Protein AF-A0A533Z437-F1 (afdb_monomer_lite)

Sequence (191 aa):
MDTHGLGPGKAITPDLIKAFMTSQGFLGQLKRYANKLLNGNGCDWPFLPQPYRVEFPWSEGRWSPAMTIGFLYNRDNHAVEFTSPDSIDLLLRIEAKPETNPNPAAVLDVLRRLVPQLQRNDTRALTKGQRGNGSLLIVQRSLARAIEGQGTEREQLDAIHRQIKEWCATLFSDGQLEAALRTIQPDSRPP

Secondary structure (DSSP, 8-state):
---SS-SPPPPP-HHHHHHHTT-SHHHHHHHHHHHHHHHSTT---TTSPTT----SS------SSEEEEEEE--STTTT---SSTT--EEEEEEE--TTT-S--HHHHHHHHHHHHHHS-TT-EEEETTSTT--SSEEEEEEHHHHTTT--SHHHHHHHHHHHHHHHHHHHHTTSHHHHHHTTSPPP-S--

Radius of gyration: 16.82 Å; chains: 1; bounding box: 45×32×54 Å

pLDDT: mean 78.4, std 15.61, range [32.31, 97.0]

Structure (mmCIF, N/CA/C/O backbone):
data_AF-A0A533Z437-F1
#
_entry.id   AF-A0A533Z437-F1
#
loop_
_atom_site.group_PDB
_atom_site.id
_atom_site.type_symbol
_atom_site.label_atom_id
_atom_site.label_alt_id
_atom_site.label_comp_id
_atom_site.label_asym_id
_atom_site.label_entity_id
_atom_site.label_seq_id
_atom_site.pdbx_PDB_ins_code
_atom_site.Cartn_x
_atom_site.Cartn_y
_atom_site.Cartn_z
_atom_site.occupancy
_atom_site.B_iso_or_equiv
_atom_site.auth_seq_id
_atom_site.auth_comp_id
_atom_site.auth_asym_id
_atom_site.auth_atom_id
_atom_site.pdbx_PDB_model_num
ATOM 1 N N . MET A 1 1 ? 1.626 -3.446 35.790 1.00 32.31 1 MET A N 1
ATOM 2 C CA . MET A 1 1 ? 2.488 -4.118 34.795 1.00 32.31 1 MET A CA 1
ATOM 3 C C . MET A 1 1 ? 2.013 -3.662 33.423 1.00 32.31 1 MET A C 1
ATOM 5 O O . MET A 1 1 ? 1.147 -4.301 32.854 1.00 32.31 1 MET A O 1
ATOM 9 N N . ASP A 1 2 ? 2.522 -2.519 32.955 1.00 36.00 2 ASP A N 1
ATOM 10 C CA . ASP A 1 2 ? 2.167 -1.881 31.672 1.00 36.00 2 ASP A CA 1
ATOM 11 C C . ASP A 1 2 ? 3.447 -1.574 30.887 1.00 36.00 2 ASP A C 1
ATOM 13 O O . ASP A 1 2 ? 3.766 -0.437 30.547 1.00 36.00 2 ASP A O 1
ATOM 17 N N . THR A 1 3 ? 4.248 -2.604 30.645 1.00 38.28 3 THR A N 1
ATOM 18 C CA . THR A 1 3 ? 5.494 -2.485 29.893 1.00 38.28 3 THR A CA 1
ATOM 19 C C . THR A 1 3 ? 5.452 -3.463 28.722 1.00 38.28 3 THR A C 1
ATOM 21 O O . THR A 1 3 ? 5.205 -4.651 28.899 1.00 38.28 3 THR A O 1
ATOM 24 N N . HIS A 1 4 ? 5.657 -2.923 27.514 1.00 37.31 4 HIS A N 1
ATOM 25 C CA . HIS A 1 4 ? 5.789 -3.588 26.201 1.00 37.31 4 HIS A CA 1
ATOM 26 C C . HIS A 1 4 ? 4.578 -3.679 25.264 1.00 37.31 4 HIS A C 1
ATOM 28 O O . HIS A 1 4 ? 4.732 -4.183 24.159 1.00 37.31 4 HIS A O 1
ATOM 34 N N . GLY A 1 5 ? 3.401 -3.135 25.585 1.00 41.22 5 GLY A N 1
ATOM 35 C CA . GLY A 1 5 ? 2.337 -3.001 24.572 1.00 41.22 5 GLY A CA 1
ATOM 36 C C . GLY A 1 5 ? 1.824 -4.327 23.973 1.00 41.22 5 GLY A C 1
ATOM 37 O O . GLY A 1 5 ? 1.109 -4.301 22.971 1.00 41.22 5 GLY A O 1
ATOM 38 N N . LEU A 1 6 ? 2.131 -5.462 24.606 1.00 47.25 6 LEU A N 1
ATOM 39 C CA . LEU A 1 6 ? 1.753 -6.813 24.176 1.00 47.25 6 LEU A CA 1
ATOM 40 C C . LEU A 1 6 ? 0.337 -7.227 24.623 1.00 47.25 6 LEU A C 1
ATOM 42 O O . LEU A 1 6 ? -0.181 -8.229 24.143 1.00 47.25 6 LEU A O 1
ATOM 46 N N . GLY A 1 7 ? -0.321 -6.449 25.493 1.00 47.47 7 GLY A N 1
ATOM 47 C CA . GLY A 1 7 ? -1.722 -6.671 25.881 1.00 47.47 7 GLY A CA 1
ATOM 48 C C . GLY A 1 7 ? -2.730 -6.329 24.768 1.00 47.47 7 GLY A C 1
ATOM 49 O O . GLY A 1 7 ? -2.347 -5.705 23.769 1.00 47.47 7 GLY A O 1
ATOM 50 N N . PRO A 1 8 ? -4.016 -6.707 24.908 1.00 51.72 8 PRO A N 1
ATOM 51 C CA . PRO A 1 8 ? -5.070 -6.314 23.971 1.00 51.72 8 PRO A CA 1
ATOM 52 C C . PRO A 1 8 ? -5.271 -4.792 24.015 1.00 51.72 8 PRO A C 1
ATOM 54 O O . PRO A 1 8 ? -5.573 -4.221 25.060 1.00 51.72 8 PRO A O 1
ATOM 57 N N . GLY A 1 9 ? -5.037 -4.116 22.890 1.00 62.97 9 GLY A N 1
ATOM 58 C CA . GLY A 1 9 ? -5.266 -2.680 22.740 1.00 62.97 9 GLY A CA 1
ATOM 59 C C . GLY A 1 9 ? -6.703 -2.368 22.330 1.00 62.97 9 GLY A C 1
ATOM 60 O O . GLY A 1 9 ? -7.478 -3.260 21.984 1.00 62.97 9 GLY A O 1
ATOM 61 N N . LYS A 1 10 ? -7.059 -1.079 22.347 1.00 75.31 10 LYS A N 1
ATOM 62 C CA . LYS A 1 10 ? -8.367 -0.607 21.873 1.00 75.31 10 LYS A CA 1
ATOM 63 C C . LYS A 1 10 ? -8.412 -0.592 20.339 1.00 75.31 10 LYS A C 1
ATOM 65 O O . LYS A 1 10 ? -7.422 -0.259 19.689 1.00 75.31 10 LYS A O 1
ATOM 70 N N . ALA A 1 11 ? -9.558 -0.957 19.773 1.00 75.62 11 ALA A N 1
ATOM 71 C CA . ALA A 1 11 ? -9.830 -0.842 18.343 1.00 75.62 11 ALA A CA 1
ATOM 72 C C . ALA A 1 11 ? -9.873 0.636 17.908 1.00 75.62 11 ALA A C 1
ATOM 74 O O . ALA A 1 11 ? -10.271 1.507 18.688 1.00 75.62 11 ALA A O 1
ATOM 75 N N . ILE A 1 12 ? -9.474 0.921 16.668 1.00 74.19 12 ILE A N 1
ATOM 76 C CA . ILE A 1 12 ? -9.663 2.235 16.051 1.00 74.19 12 ILE A CA 1
ATOM 77 C C . ILE A 1 12 ? -11.132 2.373 15.637 1.00 74.19 12 ILE A C 1
ATOM 79 O O . ILE A 1 12 ? -11.668 1.508 14.947 1.00 74.19 12 ILE A O 1
ATOM 83 N N . THR A 1 13 ? -11.779 3.473 16.026 1.00 74.50 13 THR A N 1
ATOM 84 C CA . THR A 1 13 ? -13.148 3.805 15.605 1.00 74.50 13 THR A CA 1
ATOM 85 C C . THR A 1 13 ? -13.144 4.913 14.541 1.00 74.50 13 THR A C 1
ATOM 87 O O . THR A 1 13 ? -12.213 5.724 14.509 1.00 74.50 13 THR A O 1
ATOM 90 N N . PRO A 1 14 ? -14.180 5.016 13.686 1.00 69.62 14 PRO A N 1
ATOM 91 C CA . PRO A 1 14 ? -14.321 6.140 12.755 1.00 69.62 14 PRO A CA 1
ATOM 92 C C . PRO A 1 14 ? -14.312 7.511 13.450 1.00 69.62 14 PRO A C 1
ATOM 94 O O . PRO A 1 14 ? -13.729 8.463 12.931 1.00 69.62 14 PRO A O 1
ATOM 97 N N . ASP A 1 15 ? -14.888 7.604 14.651 1.00 67.38 15 ASP A N 1
ATOM 98 C CA . ASP A 1 15 ? -14.883 8.835 15.450 1.00 67.38 15 ASP A CA 1
ATOM 99 C C . ASP A 1 15 ? -13.478 9.203 15.937 1.00 67.38 15 ASP A C 1
ATOM 101 O O . ASP A 1 15 ? -13.129 10.379 15.960 1.00 67.38 15 ASP A O 1
ATOM 105 N N . LEU A 1 16 ? -12.632 8.212 16.249 1.00 65.25 16 LEU A N 1
ATOM 106 C CA . LEU A 1 16 ? -11.219 8.435 16.569 1.00 65.25 16 LEU A CA 1
ATOM 107 C C . LEU A 1 16 ? -10.420 8.930 15.357 1.00 65.25 16 LEU A C 1
ATOM 109 O O . LEU A 1 16 ? -9.528 9.753 15.533 1.00 65.25 16 LEU A O 1
ATOM 113 N N . ILE A 1 17 ? -10.742 8.476 14.141 1.00 65.69 17 ILE A N 1
ATOM 114 C CA . ILE A 1 17 ? -10.105 8.962 12.902 1.00 65.69 17 ILE A CA 1
ATOM 115 C C . ILE A 1 17 ? -10.481 10.430 12.651 1.00 65.69 17 ILE A C 1
ATOM 117 O O . ILE A 1 17 ? -9.608 11.247 12.369 1.00 65.69 17 ILE A O 1
ATOM 121 N N . LYS A 1 18 ? -11.754 10.799 12.840 1.00 64.75 18 LYS A N 1
ATOM 122 C CA . LYS A 1 18 ? -12.200 12.202 12.751 1.00 64.75 18 LYS A CA 1
ATOM 123 C C . LYS A 1 18 ? -11.588 13.071 13.853 1.00 64.75 18 LYS A C 1
ATOM 125 O O . LYS A 1 18 ? -11.090 14.157 13.578 1.00 64.75 18 LYS A O 1
ATOM 130 N N . ALA A 1 19 ? -11.561 12.576 15.091 1.00 57.56 19 ALA A N 1
ATOM 131 C CA . ALA A 1 19 ? -10.958 13.269 16.229 1.00 57.56 19 ALA A CA 1
ATOM 132 C C . ALA A 1 19 ? -9.422 13.354 16.140 1.00 57.56 19 ALA A C 1
ATOM 134 O O . ALA A 1 19 ? -8.811 14.219 16.773 1.00 57.56 19 ALA A O 1
ATOM 135 N N . PHE A 1 20 ? -8.766 12.490 15.361 1.00 60.25 20 PHE A N 1
ATOM 136 C CA . PHE A 1 20 ? -7.322 12.542 15.142 1.00 60.25 20 PHE A CA 1
ATOM 137 C C . PHE A 1 20 ? -6.882 13.773 14.356 1.00 60.25 20 PHE A C 1
ATOM 139 O O . PHE A 1 20 ? -5.872 14.374 14.715 1.00 60.25 20 PHE A O 1
ATOM 146 N N . MET A 1 21 ? -7.673 14.225 13.379 1.00 57.22 21 MET A N 1
ATOM 147 C CA . MET A 1 21 ? -7.418 15.515 12.725 1.00 57.22 21 MET A CA 1
ATOM 148 C C . MET A 1 21 ? -7.351 16.682 13.727 1.00 57.22 21 MET A C 1
ATOM 150 O O . MET A 1 21 ? -6.865 17.758 13.394 1.00 57.22 21 MET A O 1
ATOM 154 N N . THR A 1 22 ? -7.789 16.447 14.969 1.00 50.91 22 THR A N 1
ATOM 155 C CA . THR A 1 22 ? -7.788 17.396 16.079 1.00 50.91 22 THR A CA 1
ATOM 156 C C . THR A 1 22 ? -6.977 16.966 17.324 1.00 50.91 22 THR A C 1
ATOM 158 O O . THR A 1 22 ? -6.971 17.720 18.293 1.00 50.91 22 THR A O 1
ATOM 161 N N . SER A 1 23 ? -6.288 15.804 17.380 1.00 51.81 23 SER A N 1
ATOM 162 C CA . SER A 1 23 ? -5.668 15.319 18.644 1.00 51.81 23 SER A CA 1
ATOM 163 C C . SER A 1 23 ? -4.414 14.423 18.525 1.00 51.81 23 SER A C 1
ATOM 165 O O . SER A 1 23 ? -4.219 13.696 17.558 1.00 51.81 23 SER A O 1
ATOM 167 N N . GLN A 1 24 ? -3.558 14.426 19.563 1.00 56.66 24 GLN A N 1
ATOM 168 C CA . GLN A 1 24 ? -2.254 13.727 19.595 1.00 56.66 24 GLN A CA 1
ATOM 169 C C . GLN A 1 24 ? -2.310 12.201 19.850 1.00 56.66 24 GLN A C 1
ATOM 171 O O . GLN A 1 24 ? -1.367 11.486 19.507 1.00 56.66 24 GLN A O 1
ATOM 176 N N . GLY A 1 25 ? -3.385 11.672 20.448 1.00 61.53 25 GLY A N 1
ATOM 177 C CA . GLY A 1 25 ? -3.422 10.287 20.956 1.00 61.53 25 GLY A CA 1
ATOM 178 C C . GLY A 1 25 ? -3.438 9.195 19.878 1.00 61.53 25 GLY A C 1
ATOM 179 O O . GLY A 1 25 ? -2.923 8.095 20.082 1.00 61.53 25 GLY A O 1
ATOM 180 N N . PHE A 1 26 ? -3.978 9.494 18.700 1.00 72.88 26 PHE A N 1
ATOM 181 C CA . PHE A 1 26 ? -4.164 8.506 17.639 1.00 72.88 26 PHE A CA 1
ATOM 182 C C . PHE A 1 26 ? -2.866 8.161 16.882 1.00 72.88 26 PHE A C 1
ATOM 184 O O . PHE A 1 26 ? -2.713 7.021 16.443 1.00 72.88 26 PHE A O 1
ATOM 191 N N . LEU A 1 27 ? -1.863 9.053 16.832 1.00 75.88 27 LEU A N 1
ATOM 192 C CA . LEU A 1 27 ? -0.524 8.687 16.326 1.00 75.88 27 LEU A CA 1
ATOM 193 C C . LEU A 1 27 ? 0.110 7.562 17.145 1.00 75.88 27 LEU A C 1
ATOM 195 O O . LEU A 1 27 ? 0.785 6.699 16.586 1.00 75.88 27 LEU A O 1
ATOM 199 N N . GLY A 1 28 ? -0.110 7.555 18.463 1.00 78.50 28 GLY A N 1
ATOM 200 C CA . GLY A 1 28 ? 0.338 6.467 19.331 1.00 78.50 28 GLY A CA 1
ATOM 201 C C . GLY A 1 28 ? -0.302 5.133 18.942 1.00 78.50 28 GLY A C 1
ATOM 202 O O . GLY A 1 28 ? 0.383 4.112 18.880 1.00 78.50 28 GLY A O 1
ATOM 203 N N . GLN A 1 29 ? -1.591 5.157 18.595 1.00 81.50 29 GLN A N 1
ATOM 204 C CA . GLN A 1 29 ? -2.333 3.977 18.156 1.00 81.50 29 GLN A CA 1
ATOM 205 C C . GLN A 1 29 ? -1.871 3.474 16.778 1.00 81.50 29 GLN A C 1
ATOM 207 O O . GLN A 1 29 ? -1.654 2.275 16.615 1.00 81.50 29 GLN A O 1
ATOM 212 N N . LEU A 1 30 ? -1.625 4.368 15.812 1.00 84.12 30 LEU A N 1
ATOM 213 C CA . LEU A 1 30 ? -1.040 3.988 14.519 1.00 84.12 30 LEU A CA 1
ATOM 214 C C . LEU A 1 30 ? 0.349 3.368 14.679 1.00 84.12 30 LEU A C 1
ATOM 216 O O . LEU A 1 30 ? 0.617 2.317 14.103 1.00 84.12 30 LEU A O 1
ATOM 220 N N . LYS A 1 31 ? 1.221 3.980 15.495 1.00 82.06 31 LYS A N 1
ATOM 221 C CA . LYS A 1 31 ? 2.558 3.439 15.804 1.00 82.06 31 LYS A CA 1
ATOM 222 C C . LYS A 1 31 ? 2.474 2.058 16.452 1.00 82.06 31 LYS A C 1
ATOM 224 O O . LYS A 1 31 ? 3.292 1.186 16.175 1.00 82.06 31 LYS A O 1
ATOM 229 N N . ARG A 1 32 ? 1.467 1.832 17.295 1.00 85.06 32 ARG A N 1
ATOM 230 C CA . ARG A 1 32 ? 1.199 0.520 17.886 1.00 85.06 32 ARG A CA 1
ATOM 231 C C . ARG A 1 32 ? 0.775 -0.506 16.832 1.00 85.06 32 ARG A C 1
ATOM 233 O O . ARG A 1 32 ? 1.301 -1.615 16.853 1.00 85.06 32 ARG A O 1
ATOM 240 N N . TYR A 1 33 ? -0.125 -0.145 15.917 1.00 86.62 33 TYR A N 1
ATOM 241 C CA . TYR A 1 33 ? -0.572 -1.035 14.836 1.00 86.62 33 TYR A CA 1
ATOM 242 C C . TYR A 1 33 ? 0.591 -1.407 13.921 1.00 86.62 33 TYR A C 1
ATOM 244 O O . TYR A 1 33 ? 0.851 -2.583 13.699 1.00 86.62 33 TYR A O 1
ATOM 252 N N . ALA A 1 34 ? 1.345 -0.400 13.494 1.00 82.94 34 ALA A N 1
ATOM 253 C CA . ALA A 1 34 ? 2.610 -0.529 12.787 1.00 82.94 34 ALA A CA 1
ATOM 254 C C . ALA A 1 34 ? 3.564 -1.537 13.447 1.00 82.94 34 ALA A C 1
ATOM 256 O O . ALA A 1 34 ? 3.984 -2.506 12.822 1.00 82.94 34 ALA A O 1
ATOM 257 N N . ASN A 1 35 ? 3.857 -1.356 14.738 1.00 81.88 35 ASN A N 1
ATOM 258 C CA . ASN A 1 35 ? 4.754 -2.249 15.467 1.00 81.88 35 ASN A CA 1
ATOM 259 C C . ASN A 1 35 ? 4.220 -3.682 15.562 1.00 81.88 35 ASN A C 1
ATOM 261 O O . ASN A 1 35 ? 5.013 -4.617 15.500 1.00 81.88 35 ASN A O 1
ATOM 265 N N . LYS A 1 36 ? 2.903 -3.870 15.708 1.00 83.44 36 LYS A N 1
ATOM 266 C CA . LYS A 1 36 ? 2.288 -5.205 15.730 1.00 83.44 36 LYS A CA 1
ATOM 267 C C . LYS A 1 36 ? 2.298 -5.877 14.357 1.00 83.44 36 LYS A C 1
ATOM 269 O O . LYS A 1 36 ? 2.514 -7.078 14.297 1.00 83.44 36 LYS A O 1
ATOM 274 N N . LEU A 1 37 ? 2.122 -5.120 13.276 1.00 82.88 37 LEU A N 1
ATOM 275 C CA . LEU A 1 37 ? 2.245 -5.631 11.908 1.00 82.88 37 LEU A CA 1
ATOM 276 C C . LEU A 1 37 ? 3.693 -6.031 11.577 1.00 82.88 37 LEU A C 1
ATOM 278 O O . LEU A 1 37 ? 3.910 -7.030 10.900 1.00 82.88 37 LEU A O 1
ATOM 282 N N . LEU A 1 38 ? 4.681 -5.274 12.065 1.00 77.44 38 LEU A N 1
ATOM 283 C CA . LEU A 1 38 ? 6.102 -5.548 11.821 1.00 77.44 38 LEU A CA 1
ATOM 284 C C . LEU A 1 38 ? 6.673 -6.668 12.692 1.00 77.44 38 LEU A C 1
ATOM 286 O O . LEU A 1 38 ? 7.437 -7.493 12.207 1.00 77.44 38 LEU A O 1
ATOM 290 N N . ASN A 1 39 ? 6.341 -6.658 13.984 1.00 73.44 39 ASN A N 1
ATOM 291 C CA . ASN A 1 39 ? 7.037 -7.450 15.002 1.00 73.44 39 ASN A CA 1
ATOM 292 C C . ASN A 1 39 ? 6.110 -8.413 15.761 1.00 73.44 39 ASN A C 1
ATOM 294 O O . ASN A 1 39 ? 6.554 -9.098 16.680 1.00 73.44 39 ASN A O 1
ATOM 298 N N . GLY A 1 40 ? 4.809 -8.417 15.466 1.00 60.91 40 GLY A N 1
ATOM 299 C CA . GLY A 1 40 ? 3.842 -9.263 16.154 1.00 60.91 40 GLY A CA 1
ATOM 300 C C . GLY A 1 40 ? 3.873 -10.703 15.647 1.00 60.91 40 GLY A C 1
ATOM 301 O O . GLY A 1 40 ? 3.879 -10.952 14.443 1.00 60.91 40 GLY A O 1
ATOM 302 N N . ASN A 1 41 ? 3.815 -11.660 16.576 1.00 51.53 41 ASN A N 1
ATOM 303 C CA . ASN A 1 41 ? 3.638 -13.075 16.250 1.00 51.53 41 ASN A CA 1
ATOM 304 C C . ASN A 1 41 ? 2.334 -13.268 15.452 1.00 51.53 41 ASN A C 1
ATOM 306 O O . ASN A 1 41 ? 1.248 -13.040 15.987 1.00 51.53 41 ASN A O 1
ATOM 310 N N . GLY A 1 42 ? 2.445 -13.688 14.187 1.00 52.31 42 GLY A N 1
ATOM 311 C CA . GLY A 1 42 ? 1.312 -14.000 13.304 1.00 52.31 42 GLY A CA 1
ATOM 312 C C . GLY A 1 42 ? 1.224 -13.172 12.016 1.00 52.31 42 GLY A C 1
ATOM 313 O O . GLY A 1 42 ? 0.469 -13.548 11.125 1.00 52.31 42 GLY A O 1
ATOM 314 N N . CYS A 1 43 ? 1.997 -12.089 11.882 1.00 56.91 43 CYS A N 1
ATOM 315 C CA . CYS A 1 43 ? 2.083 -11.303 10.646 1.00 56.91 43 CYS A CA 1
ATOM 316 C C . CYS A 1 43 ? 3.365 -11.647 9.877 1.00 56.91 43 CYS A C 1
ATOM 318 O O . CYS A 1 43 ? 4.294 -10.846 9.814 1.00 56.91 43 CYS A O 1
ATOM 320 N N . ASP A 1 44 ? 3.417 -12.840 9.283 1.00 66.44 44 ASP A N 1
ATOM 321 C CA . ASP A 1 44 ? 4.483 -13.158 8.333 1.00 66.44 44 ASP A CA 1
ATOM 322 C C . ASP A 1 44 ? 4.212 -12.467 6.989 1.00 66.44 44 ASP A C 1
ATOM 324 O O . ASP A 1 44 ? 3.063 -12.326 6.545 1.00 66.44 44 ASP A O 1
ATOM 328 N N . TRP A 1 45 ? 5.290 -12.073 6.310 1.00 76.69 45 TRP A N 1
ATOM 329 C CA . TRP A 1 45 ? 5.255 -11.386 5.015 1.00 76.69 45 TRP A CA 1
ATOM 330 C C . TRP A 1 45 ? 5.811 -12.245 3.858 1.00 76.69 45 TRP A C 1
ATOM 332 O O . TRP A 1 45 ? 6.572 -11.730 3.040 1.00 76.69 45 TRP A O 1
ATOM 342 N N . PRO A 1 46 ? 5.466 -13.546 3.729 1.00 74.19 46 PRO A N 1
ATOM 343 C CA . PRO A 1 46 ? 6.089 -14.440 2.744 1.00 74.19 46 PRO A CA 1
ATOM 344 C C . PRO A 1 46 ? 5.720 -14.092 1.293 1.00 74.19 46 PRO A C 1
ATOM 346 O O . PRO A 1 46 ? 6.303 -14.622 0.357 1.00 74.19 46 PRO A O 1
ATOM 349 N N . PHE A 1 47 ? 4.722 -13.228 1.108 1.00 73.88 47 PHE A N 1
ATOM 350 C CA . PHE A 1 47 ? 4.241 -12.756 -0.187 1.00 73.88 47 PHE A CA 1
ATOM 351 C C . PHE A 1 47 ? 4.969 -11.500 -0.683 1.00 73.88 47 PHE A C 1
ATOM 353 O O . PHE A 1 47 ? 4.688 -11.043 -1.789 1.00 73.88 47 PHE A O 1
ATOM 360 N N . LEU A 1 48 ? 5.865 -10.919 0.122 1.00 73.31 48 LEU A N 1
ATOM 361 C CA . LEU A 1 48 ? 6.740 -9.844 -0.328 1.00 73.31 48 LEU A CA 1
ATOM 362 C C . LEU A 1 48 ? 8.036 -10.450 -0.879 1.00 73.31 48 LEU A C 1
ATOM 364 O O . LEU A 1 48 ? 8.736 -11.148 -0.140 1.00 73.31 48 LEU A O 1
ATOM 368 N N . PRO A 1 49 ? 8.383 -10.192 -2.153 1.00 70.12 49 PRO A N 1
ATOM 369 C CA . PRO A 1 49 ? 9.663 -10.632 -2.679 1.00 70.12 49 PRO A CA 1
ATOM 370 C C . PRO A 1 49 ? 10.812 -9.968 -1.909 1.00 70.12 49 PRO A C 1
ATOM 372 O O . PRO A 1 49 ? 10.749 -8.793 -1.547 1.00 70.12 49 PRO A O 1
ATOM 375 N N . GLN A 1 50 ? 11.901 -10.698 -1.680 1.00 63.66 50 GLN A N 1
ATOM 376 C CA . GLN A 1 50 ? 13.152 -10.068 -1.250 1.00 63.66 50 GLN A CA 1
ATOM 377 C C . GLN A 1 50 ? 13.686 -9.190 -2.402 1.00 63.66 50 GLN A C 1
ATOM 379 O O . GLN A 1 50 ? 13.575 -9.600 -3.558 1.00 63.66 50 GLN A O 1
ATOM 384 N N . PRO A 1 51 ? 14.266 -8.002 -2.140 1.00 62.50 51 PRO A N 1
ATOM 385 C CA . PRO A 1 51 ? 14.695 -7.470 -0.842 1.00 62.50 51 PRO A CA 1
ATOM 386 C C . PRO A 1 51 ? 13.694 -6.494 -0.188 1.00 62.50 51 PRO A C 1
ATOM 388 O O . PRO A 1 51 ? 14.088 -5.713 0.681 1.00 62.50 51 PRO A O 1
ATOM 391 N N . TYR A 1 52 ? 12.430 -6.469 -0.620 1.00 66.69 52 TYR A N 1
ATOM 392 C CA . TYR A 1 52 ? 11.478 -5.453 -0.173 1.00 66.69 52 TYR A CA 1
ATOM 393 C C . TYR A 1 52 ? 11.110 -5.616 1.306 1.00 66.69 52 TYR A C 1
ATOM 395 O O . TYR A 1 52 ? 10.972 -6.729 1.814 1.00 66.69 52 TYR A O 1
ATOM 403 N N . ARG A 1 53 ? 10.941 -4.489 2.004 1.00 60.94 53 ARG A N 1
ATOM 404 C CA . ARG A 1 53 ? 10.624 -4.451 3.435 1.00 60.94 53 ARG A CA 1
ATOM 405 C C . ARG A 1 53 ? 9.336 -3.684 3.683 1.00 60.94 53 ARG A C 1
ATOM 407 O O . ARG A 1 53 ? 8.938 -2.825 2.910 1.00 60.94 53 ARG A O 1
ATOM 414 N N . VAL A 1 54 ? 8.691 -4.014 4.790 1.00 63.84 54 VAL A N 1
ATOM 415 C CA . VAL A 1 54 ? 7.590 -3.233 5.353 1.00 63.84 54 VAL A CA 1
ATOM 416 C C . VAL A 1 54 ? 8.211 -2.234 6.328 1.00 63.84 54 VAL A C 1
ATOM 418 O O . VAL A 1 54 ? 9.025 -2.634 7.158 1.00 63.84 54 VAL A O 1
ATOM 421 N N . GLU A 1 55 ? 7.854 -0.952 6.242 1.00 61.00 55 GLU A N 1
ATOM 422 C CA . GLU A 1 55 ? 8.408 0.105 7.101 1.00 61.00 55 GLU A CA 1
ATOM 423 C C . GLU A 1 55 ? 7.297 0.957 7.725 1.00 61.00 55 GLU A C 1
ATOM 425 O O . GLU A 1 55 ? 6.458 1.514 7.022 1.00 61.00 55 GLU A O 1
ATOM 430 N N . PHE A 1 56 ? 7.325 1.120 9.052 1.00 60.91 56 PHE A N 1
ATOM 431 C CA . PHE A 1 56 ? 6.412 1.999 9.781 1.00 60.91 56 PHE A CA 1
ATOM 432 C C . PHE A 1 56 ? 7.100 2.691 10.986 1.00 60.91 56 PHE A C 1
ATOM 434 O O . PHE A 1 56 ? 7.729 1.996 11.784 1.00 60.91 56 PHE A O 1
ATOM 441 N N . PRO A 1 57 ? 6.882 4.002 11.242 1.00 53.12 57 PRO A N 1
ATOM 442 C CA . PRO A 1 57 ? 6.442 5.013 10.284 1.00 53.12 57 PRO A CA 1
ATOM 443 C C . PRO A 1 57 ? 7.520 5.244 9.218 1.00 53.12 57 PRO A C 1
ATOM 445 O O . PRO A 1 57 ? 8.672 4.875 9.406 1.00 53.12 57 PRO A O 1
ATOM 448 N N . TRP A 1 58 ? 7.111 5.867 8.120 1.00 52.94 58 TRP A N 1
ATOM 449 C CA . TRP A 1 58 ? 7.928 6.197 6.954 1.00 52.94 58 TRP A CA 1
ATOM 450 C C . TRP A 1 58 ? 9.374 6.597 7.296 1.00 52.94 58 TRP A C 1
ATOM 452 O O . TRP A 1 58 ? 9.594 7.669 7.863 1.00 52.94 58 TRP A O 1
ATOM 462 N N . SER A 1 59 ? 10.356 5.780 6.913 1.00 44.41 59 SER A N 1
ATOM 463 C CA . SER A 1 59 ? 11.721 6.264 6.707 1.00 44.41 59 SER A CA 1
ATOM 464 C C . SER A 1 59 ? 11.901 6.608 5.237 1.00 44.41 59 SER A C 1
ATOM 466 O O . SER A 1 59 ? 11.493 5.860 4.354 1.00 44.41 59 SER A O 1
ATOM 468 N N . GLU A 1 60 ? 12.530 7.748 4.957 1.00 47.06 60 GLU A N 1
ATOM 469 C CA . GLU A 1 60 ? 13.103 8.024 3.637 1.00 47.06 60 GLU A CA 1
ATOM 470 C C . GLU A 1 60 ? 14.302 7.081 3.441 1.00 47.06 60 GLU A C 1
ATOM 472 O O . GLU A 1 60 ? 15.464 7.433 3.647 1.00 47.06 60 GLU A O 1
ATOM 477 N N . GLY A 1 61 ? 14.008 5.811 3.164 1.00 46.47 61 GLY A N 1
ATOM 478 C CA . GLY A 1 61 ? 15.007 4.777 2.957 1.00 46.47 61 GLY A CA 1
ATOM 479 C C . GLY A 1 61 ? 15.742 4.985 1.633 1.00 46.47 61 GLY A C 1
ATOM 480 O O . GLY A 1 61 ? 15.132 5.222 0.594 1.00 46.47 61 GLY A O 1
ATOM 481 N N . ARG A 1 62 ? 17.071 4.844 1.659 1.00 53.31 62 ARG A N 1
ATOM 482 C CA . ARG A 1 62 ? 18.010 5.005 0.526 1.00 53.31 62 ARG A CA 1
ATOM 483 C C . ARG A 1 62 ? 17.892 3.922 -0.568 1.00 53.31 62 ARG A C 1
ATOM 485 O O . ARG A 1 62 ? 18.807 3.749 -1.368 1.00 53.31 62 ARG A O 1
ATOM 492 N N . TRP A 1 63 ? 16.803 3.161 -0.592 1.00 54.69 63 TRP A N 1
ATOM 493 C CA . TRP A 1 63 ? 16.648 1.978 -1.437 1.00 54.69 63 TRP A CA 1
ATOM 494 C C . TRP A 1 63 ? 16.081 2.355 -2.811 1.00 54.69 63 TRP A C 1
ATOM 496 O O . TRP A 1 63 ? 15.211 3.214 -2.929 1.00 54.69 63 TRP A O 1
ATOM 506 N N . SER A 1 64 ? 16.586 1.725 -3.873 1.00 62.03 64 SER A N 1
ATOM 507 C CA . SER A 1 64 ? 16.092 1.920 -5.240 1.00 62.03 64 SER A CA 1
ATOM 508 C C . SER A 1 64 ? 16.153 0.577 -5.984 1.00 62.03 64 SER A C 1
ATOM 510 O O . SER A 1 64 ? 17.259 0.102 -6.239 1.00 62.03 64 SER A O 1
ATOM 512 N N . PRO A 1 65 ? 15.012 -0.064 -6.295 1.00 73.31 65 PRO A N 1
ATOM 513 C CA . PRO A 1 65 ? 13.657 0.355 -5.946 1.00 73.31 65 PRO A CA 1
ATOM 514 C C . PRO A 1 65 ? 13.344 0.114 -4.458 1.00 73.31 65 PRO A C 1
ATOM 516 O O . PRO A 1 65 ? 13.745 -0.899 -3.888 1.00 73.31 65 PRO A O 1
ATOM 519 N N . ALA A 1 66 ? 12.606 1.034 -3.836 1.00 79.31 66 ALA A N 1
ATOM 520 C CA . ALA A 1 66 ? 12.043 0.867 -2.497 1.00 79.31 66 ALA A CA 1
ATOM 521 C C . ALA A 1 66 ? 10.563 0.498 -2.599 1.00 79.31 66 ALA A C 1
ATOM 523 O O . ALA A 1 66 ? 9.850 1.010 -3.462 1.00 79.31 66 ALA A O 1
ATO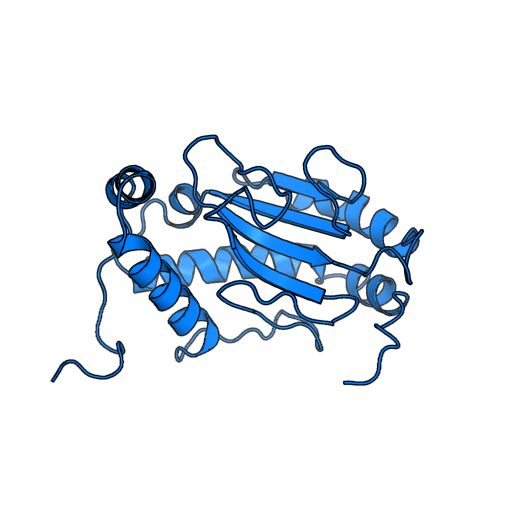M 524 N N . MET A 1 67 ? 10.089 -0.352 -1.694 1.00 81.31 67 MET A N 1
ATOM 525 C CA . MET A 1 67 ? 8.662 -0.535 -1.462 1.00 81.31 67 MET A CA 1
ATOM 526 C C . MET A 1 67 ? 8.380 -0.232 0.002 1.00 81.31 67 MET A C 1
ATOM 528 O O . MET A 1 67 ? 9.074 -0.743 0.873 1.00 81.31 67 MET A O 1
ATOM 532 N N . THR A 1 68 ? 7.368 0.594 0.240 1.00 79.88 68 THR A N 1
ATOM 533 C CA . THR A 1 68 ? 6.992 1.087 1.564 1.00 79.88 68 THR A CA 1
ATOM 534 C C . THR A 1 68 ? 5.515 0.813 1.780 1.00 79.88 68 THR A C 1
ATOM 536 O O . THR A 1 68 ? 4.693 1.126 0.919 1.00 79.88 68 THR A O 1
ATOM 539 N N . ILE A 1 69 ? 5.162 0.243 2.928 1.00 84.38 69 ILE A N 1
ATOM 540 C CA . ILE A 1 69 ? 3.776 -0.017 3.327 1.00 84.38 69 ILE A CA 1
ATOM 541 C C . ILE A 1 69 ? 3.544 0.674 4.662 1.00 84.38 69 ILE A C 1
ATOM 543 O O . ILE A 1 69 ? 4.299 0.442 5.596 1.00 84.38 69 ILE A O 1
ATOM 547 N N . GLY A 1 70 ? 2.524 1.523 4.747 1.00 85.12 70 GLY A N 1
ATOM 548 C CA . GLY A 1 70 ? 2.395 2.476 5.840 1.00 85.12 70 GLY A CA 1
ATOM 549 C C . GLY A 1 70 ? 0.986 3.017 6.043 1.00 85.12 70 GLY A C 1
ATOM 550 O O . GLY A 1 70 ? 0.054 2.696 5.307 1.00 85.12 70 GLY A O 1
ATOM 551 N N . PHE A 1 71 ? 0.858 3.901 7.031 1.00 86.38 71 PHE A N 1
ATOM 552 C CA . PHE A 1 71 ? -0.310 4.763 7.191 1.00 86.38 71 PHE A CA 1
ATOM 553 C C . PHE A 1 71 ? 0.050 6.176 6.737 1.00 86.38 71 PHE A C 1
ATOM 555 O O . PHE A 1 71 ? 0.984 6.779 7.266 1.00 86.38 71 PHE A O 1
ATOM 562 N N . LEU A 1 72 ? -0.696 6.709 5.778 1.00 84.38 72 LEU A N 1
ATOM 563 C CA . LEU A 1 72 ? -0.581 8.082 5.319 1.00 84.38 72 LEU A 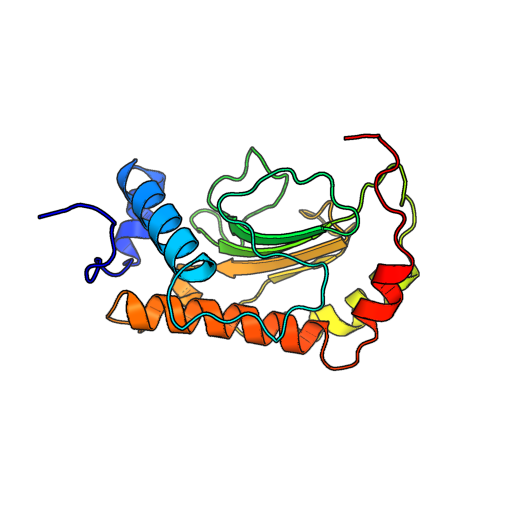CA 1
ATOM 564 C C . LEU A 1 72 ? -1.532 8.955 6.145 1.00 84.38 72 LEU A C 1
ATOM 566 O O . LEU A 1 72 ? -2.747 8.898 5.974 1.00 84.38 72 LEU A O 1
ATOM 570 N N . TYR A 1 73 ? -0.960 9.733 7.065 1.00 78.94 73 TYR A N 1
ATOM 571 C CA . TYR A 1 73 ? -1.698 10.568 8.021 1.00 78.94 73 TYR A CA 1
ATOM 572 C C . TYR A 1 73 ? -1.308 12.057 7.968 1.00 78.94 73 TYR A C 1
ATOM 574 O O . TYR A 1 73 ? -1.916 12.870 8.659 1.00 78.94 73 TYR A O 1
ATOM 582 N N . ASN A 1 74 ? -0.302 12.426 7.163 1.00 74.38 74 ASN A N 1
ATOM 583 C CA . ASN A 1 74 ? 0.111 13.808 6.899 1.00 74.38 74 ASN A CA 1
ATOM 584 C C . ASN A 1 74 ? 0.384 13.986 5.391 1.00 74.38 74 ASN A C 1
ATOM 586 O O . ASN A 1 74 ? 1.057 13.151 4.789 1.00 74.38 74 ASN A O 1
ATOM 590 N N . ARG A 1 75 ? -0.146 15.057 4.788 1.00 66.56 75 ARG A N 1
ATOM 591 C CA . ARG A 1 75 ? -0.003 15.380 3.354 1.00 66.56 75 ARG A CA 1
ATOM 592 C C . ARG A 1 75 ? 1.305 16.091 3.037 1.00 66.56 75 ARG A C 1
ATOM 594 O O . ARG A 1 75 ? 1.876 15.871 1.970 1.00 66.56 75 ARG A O 1
ATOM 601 N N . ASP A 1 76 ? 1.773 16.914 3.969 1.00 63.50 76 ASP A N 1
ATOM 602 C CA . ASP A 1 76 ? 2.807 17.916 3.708 1.00 63.50 76 ASP A CA 1
ATOM 603 C C . ASP A 1 76 ? 4.182 17.284 3.480 1.00 63.50 76 ASP A C 1
ATOM 605 O O . ASP A 1 76 ? 4.996 17.805 2.724 1.00 63.50 76 ASP A O 1
ATOM 609 N N . ASN A 1 77 ? 4.425 16.114 4.071 1.00 56.94 77 ASN A N 1
ATOM 610 C CA . ASN A 1 77 ? 5.743 15.487 4.047 1.00 56.94 77 ASN A CA 1
ATOM 611 C C . ASN A 1 77 ? 5.995 14.582 2.834 1.00 56.94 77 ASN A C 1
ATOM 613 O O . ASN A 1 77 ? 7.123 14.134 2.653 1.00 56.94 77 ASN A O 1
ATOM 617 N N . HIS A 1 78 ? 4.980 14.245 2.028 1.00 63.09 78 HIS A N 1
ATOM 618 C CA . HIS A 1 78 ? 5.098 13.069 1.150 1.00 63.09 78 HIS A CA 1
ATOM 619 C C . HIS A 1 78 ? 4.705 13.285 -0.311 1.00 63.09 78 HIS A C 1
ATOM 621 O O . HIS A 1 78 ? 4.909 12.371 -1.110 1.00 63.09 78 HIS A O 1
ATOM 627 N N . ALA A 1 79 ? 4.186 14.466 -0.674 1.00 67.25 79 ALA A N 1
ATOM 628 C CA . ALA A 1 79 ? 3.695 14.775 -2.023 1.00 67.25 79 ALA A CA 1
ATOM 629 C C . ALA A 1 79 ? 2.662 13.749 -2.550 1.00 67.25 79 ALA A C 1
ATOM 631 O O . ALA A 1 79 ? 2.581 13.486 -3.752 1.00 67.25 79 ALA A O 1
ATOM 632 N N . VAL A 1 80 ? 1.872 13.170 -1.636 1.00 72.69 80 VAL A N 1
ATOM 633 C CA . VAL A 1 80 ? 0.787 12.223 -1.923 1.00 72.69 80 VAL A CA 1
ATOM 634 C C . VAL A 1 80 ? -0.521 12.793 -1.390 1.00 72.69 80 VAL A C 1
ATOM 636 O O . VAL A 1 80 ? -0.646 13.086 -0.202 1.00 72.69 80 VAL A O 1
ATOM 639 N N . GLU A 1 81 ? -1.519 12.921 -2.260 1.00 77.81 81 GLU A N 1
ATOM 640 C CA . GLU A 1 81 ? -2.873 13.294 -1.841 1.00 77.81 81 GLU A CA 1
ATOM 641 C C . GLU A 1 81 ? -3.566 12.112 -1.150 1.00 77.81 81 GLU A C 1
ATOM 643 O O . GLU A 1 81 ? -3.411 10.967 -1.578 1.00 77.81 81 GLU A O 1
ATOM 648 N N . PHE A 1 82 ? -4.381 12.372 -0.129 1.00 77.88 82 PHE A N 1
ATOM 649 C CA . PHE A 1 82 ? -5.218 11.328 0.471 1.00 77.88 82 PHE A CA 1
ATOM 650 C C . PHE A 1 82 ? -6.338 10.898 -0.484 1.00 77.88 82 PHE A C 1
ATOM 652 O O . PHE A 1 82 ? -6.706 11.625 -1.411 1.00 77.88 82 PHE A O 1
ATOM 659 N N . THR A 1 83 ? -6.933 9.737 -0.219 1.00 81.69 83 THR A N 1
ATOM 660 C CA . THR A 1 83 ? -8.142 9.270 -0.910 1.00 81.69 83 THR A CA 1
ATOM 661 C C . THR A 1 83 ? -9.353 10.161 -0.631 1.00 81.69 83 THR A C 1
ATOM 663 O O . THR A 1 83 ? -10.235 10.262 -1.481 1.00 81.69 83 THR A O 1
ATOM 666 N N . SER A 1 84 ? -9.378 10.863 0.509 1.00 77.38 84 SER A N 1
ATOM 667 C CA . SER A 1 84 ? -10.357 11.914 0.799 1.00 77.38 84 SER A CA 1
ATOM 668 C C . SER A 1 84 ? -9.791 13.013 1.726 1.00 77.38 84 SER A C 1
ATOM 670 O O . SER A 1 84 ? -8.804 12.773 2.429 1.00 77.38 84 SER A O 1
ATOM 672 N N . PRO A 1 85 ? -10.375 14.236 1.720 1.00 67.38 85 PRO A N 1
ATOM 673 C CA . PRO A 1 85 ? -10.000 15.380 2.568 1.00 67.38 85 PRO A CA 1
ATOM 674 C C . PRO A 1 85 ? -9.686 15.031 4.031 1.00 67.38 85 PRO A C 1
ATOM 676 O O . PRO A 1 85 ? -8.653 15.458 4.539 1.00 67.38 85 PRO A O 1
ATOM 679 N N . ASP A 1 86 ? -10.498 14.160 4.630 1.00 69.12 86 ASP A N 1
ATOM 680 C CA . ASP A 1 86 ? -10.484 13.875 6.068 1.00 69.12 86 ASP A CA 1
ATOM 681 C C . ASP A 1 86 ? -10.146 12.404 6.384 1.00 69.12 86 ASP A C 1
ATOM 683 O O . ASP A 1 86 ? -10.673 11.813 7.327 1.00 69.12 86 ASP A O 1
ATOM 687 N N . SER A 1 87 ? -9.316 11.769 5.549 1.00 73.25 87 SER A N 1
ATOM 688 C CA . SER A 1 87 ? -8.929 10.359 5.705 1.00 73.25 87 SER A CA 1
ATOM 689 C C . SER A 1 87 ? -7.510 10.189 6.233 1.00 73.25 87 SER A C 1
ATOM 691 O O . SER A 1 87 ? -6.635 11.030 6.057 1.00 73.25 87 SER A O 1
ATOM 693 N N . ILE A 1 88 ? -7.294 9.028 6.835 1.00 85.50 88 ILE A N 1
ATOM 694 C CA . ILE A 1 88 ? -5.984 8.410 6.992 1.00 85.50 88 ILE A CA 1
ATOM 695 C C . ILE A 1 88 ? -6.012 7.201 6.090 1.00 85.50 88 ILE A C 1
ATOM 697 O O . ILE A 1 88 ? -6.940 6.394 6.181 1.00 85.50 88 ILE A O 1
ATOM 701 N N . ASP A 1 89 ? -5.015 7.062 5.234 1.00 88.88 89 ASP A N 1
ATOM 702 C CA . ASP A 1 89 ? -4.996 5.964 4.281 1.00 88.88 89 ASP A CA 1
ATOM 703 C C . ASP A 1 89 ? -4.024 4.882 4.728 1.00 88.88 89 ASP A C 1
ATOM 705 O O . ASP A 1 89 ? -2.923 5.163 5.198 1.00 88.88 89 ASP A O 1
ATOM 709 N N . LEU A 1 90 ? -4.413 3.630 4.528 1.00 90.75 90 LEU A N 1
ATOM 710 C CA . LEU A 1 90 ? -3.453 2.560 4.332 1.00 90.75 90 LEU A CA 1
ATOM 711 C C . LEU A 1 90 ? -2.810 2.757 2.955 1.00 90.75 90 LEU A C 1
ATOM 713 O O . LEU A 1 90 ? -3.517 2.978 1.971 1.00 90.75 90 LEU A O 1
ATOM 717 N N . LEU A 1 91 ? -1.486 2.685 2.890 1.00 89.31 91 LEU A N 1
ATOM 718 C CA . LEU A 1 91 ? -0.694 3.010 1.709 1.00 89.31 91 LEU A CA 1
ATOM 719 C C . LEU A 1 91 ? 0.317 1.895 1.424 1.00 89.31 91 LEU A C 1
ATOM 721 O O . LEU A 1 91 ? 0.994 1.427 2.334 1.00 89.31 91 LEU A O 1
ATOM 725 N N . LEU A 1 92 ? 0.465 1.537 0.151 1.00 90.94 92 LEU A N 1
ATOM 726 C CA . LEU A 1 92 ? 1.623 0.847 -0.412 1.00 90.94 92 LEU A CA 1
ATOM 727 C C . LEU A 1 92 ? 2.210 1.741 -1.506 1.00 90.94 92 LEU A C 1
ATOM 729 O O . LEU A 1 92 ? 1.493 2.203 -2.392 1.00 90.94 92 LEU A O 1
ATOM 733 N N . ARG A 1 93 ? 3.513 1.994 -1.462 1.00 89.00 93 ARG A N 1
ATOM 734 C CA . ARG A 1 93 ? 4.232 2.811 -2.443 1.00 89.00 93 ARG A CA 1
ATOM 735 C C . ARG A 1 93 ? 5.425 2.039 -2.975 1.00 89.00 93 ARG A C 1
ATOM 737 O O . ARG A 1 93 ? 6.100 1.361 -2.210 1.00 89.00 93 ARG A O 1
ATOM 744 N N . ILE A 1 94 ? 5.688 2.175 -4.269 1.00 88.94 94 ILE A N 1
ATOM 745 C CA . ILE A 1 94 ? 6.924 1.715 -4.902 1.00 88.94 94 ILE A CA 1
ATOM 746 C C . ILE A 1 94 ? 7.640 2.935 -5.464 1.00 88.94 94 ILE A C 1
ATOM 748 O O . ILE A 1 94 ? 7.061 3.711 -6.227 1.00 88.94 94 ILE A O 1
ATOM 752 N N . GLU A 1 95 ? 8.904 3.095 -5.101 1.00 85.25 95 GLU A N 1
ATOM 753 C CA . GLU A 1 95 ? 9.728 4.249 -5.432 1.00 85.25 95 GLU A CA 1
ATOM 754 C C . GLU A 1 95 ? 11.016 3.825 -6.122 1.00 85.25 95 GLU A C 1
ATOM 756 O O . GLU A 1 95 ? 11.553 2.746 -5.887 1.00 85.25 95 GLU A O 1
ATOM 761 N N . ALA A 1 96 ? 11.532 4.712 -6.960 1.00 84.44 96 ALA A N 1
ATOM 762 C CA . ALA A 1 96 ? 12.886 4.646 -7.476 1.00 84.44 96 ALA A CA 1
ATOM 763 C C . ALA A 1 96 ? 13.409 6.072 -7.589 1.00 84.44 96 ALA A C 1
ATOM 765 O O . ALA A 1 96 ? 12.634 7.000 -7.852 1.00 84.44 96 ALA A O 1
ATOM 766 N N . LYS A 1 97 ? 14.719 6.247 -7.412 1.00 81.12 97 LYS A N 1
ATOM 767 C CA . LYS A 1 97 ? 15.325 7.574 -7.499 1.00 81.12 97 LYS A CA 1
ATOM 768 C C . LYS A 1 97 ? 15.202 8.130 -8.917 1.00 81.12 97 LYS A C 1
ATOM 770 O O . LYS A 1 97 ? 15.668 7.473 -9.850 1.00 81.12 97 LYS A O 1
ATOM 775 N N . PRO A 1 98 ? 14.601 9.315 -9.111 1.00 80.38 98 PRO A N 1
ATOM 776 C CA . PRO A 1 98 ? 14.419 9.873 -10.444 1.00 80.38 98 PRO A CA 1
ATOM 777 C 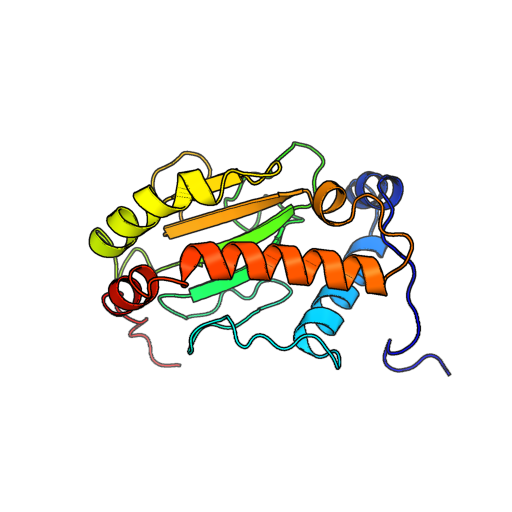C . PRO A 1 98 ? 15.749 10.234 -11.117 1.00 80.38 98 PRO A C 1
ATOM 779 O O . PRO A 1 98 ? 15.818 10.184 -12.340 1.00 80.38 98 PRO A O 1
ATOM 782 N N . GLU A 1 99 ? 16.799 10.548 -10.352 1.00 82.56 99 GLU A N 1
ATOM 783 C CA . GLU A 1 99 ? 18.112 10.924 -10.889 1.00 82.56 99 GLU A CA 1
ATOM 784 C C . GLU A 1 99 ? 18.826 9.738 -11.544 1.00 82.56 99 GLU A C 1
ATOM 786 O O . GLU A 1 99 ? 19.384 9.878 -12.629 1.00 82.56 99 GLU A O 1
ATOM 791 N N . THR A 1 100 ? 18.799 8.564 -10.904 1.00 82.00 100 THR A N 1
ATOM 792 C CA . THR A 1 100 ? 19.423 7.343 -11.442 1.00 82.00 100 THR A CA 1
ATOM 793 C C . THR A 1 100 ? 18.475 6.536 -12.326 1.00 82.00 100 THR A C 1
ATOM 795 O O . THR A 1 100 ? 18.918 5.750 -13.156 1.00 82.00 100 THR A O 1
ATOM 798 N N . ASN A 1 101 ? 17.162 6.750 -12.194 1.00 85.12 101 ASN A N 1
ATOM 799 C CA . ASN A 1 101 ? 16.126 6.064 -12.964 1.00 85.12 101 ASN A CA 1
ATOM 800 C C . ASN A 1 101 ? 15.136 7.067 -13.590 1.00 85.12 101 ASN A C 1
ATOM 802 O O . ASN A 1 101 ? 13.944 7.073 -13.246 1.00 85.12 101 ASN A O 1
ATOM 806 N N . PRO A 1 102 ? 15.590 7.919 -14.531 1.00 81.50 102 PRO A N 1
ATOM 807 C CA . PRO A 1 102 ? 14.742 8.951 -15.125 1.00 81.50 102 PRO A CA 1
ATOM 808 C C . PRO A 1 102 ? 13.593 8.355 -15.950 1.00 81.50 102 PRO A C 1
ATOM 810 O O . PRO A 1 102 ? 12.474 8.872 -15.902 1.00 81.50 102 PRO A O 1
ATOM 813 N N . ASN A 1 103 ? 13.835 7.228 -16.634 1.00 84.00 103 ASN A N 1
ATOM 814 C CA . ASN A 1 103 ? 12.859 6.559 -17.497 1.00 84.00 103 ASN A CA 1
ATOM 815 C C . ASN A 1 103 ? 12.668 5.062 -17.151 1.00 84.00 103 ASN A C 1
ATOM 817 O O . ASN A 1 103 ? 13.220 4.193 -17.827 1.00 84.00 103 ASN A O 1
ATOM 821 N N . PRO A 1 104 ? 11.874 4.729 -16.119 1.00 90.12 104 PRO A N 1
ATOM 822 C CA . PRO A 1 104 ? 11.616 3.350 -15.695 1.00 90.12 104 PRO A CA 1
ATOM 823 C C . PRO A 1 104 ? 10.531 2.671 -16.561 1.00 90.12 104 PRO A C 1
ATOM 825 O O . PRO A 1 104 ? 9.548 2.146 -16.038 1.00 90.12 104 PRO A O 1
ATOM 828 N N . ALA A 1 105 ? 10.674 2.709 -17.892 1.00 91.94 105 ALA A N 1
ATOM 829 C CA . ALA A 1 105 ? 9.626 2.317 -18.846 1.00 91.94 105 ALA A CA 1
ATOM 830 C C . ALA A 1 105 ? 9.111 0.882 -18.638 1.00 91.94 105 ALA A C 1
ATOM 832 O O . ALA A 1 105 ? 7.904 0.687 -18.523 1.00 91.94 105 ALA A O 1
ATOM 833 N N . ALA A 1 106 ? 10.016 -0.093 -18.487 1.00 93.38 106 ALA A N 1
ATOM 834 C CA . ALA A 1 106 ? 9.652 -1.497 -18.284 1.00 93.38 106 ALA A CA 1
ATOM 835 C C . ALA A 1 106 ? 8.774 -1.705 -17.037 1.00 93.38 106 ALA A C 1
ATOM 837 O O . ALA A 1 106 ? 7.798 -2.452 -17.076 1.00 93.38 106 ALA A O 1
ATOM 838 N N . VAL A 1 107 ? 9.079 -1.000 -15.942 1.00 94.56 107 VAL A N 1
ATOM 839 C CA . VAL A 1 107 ? 8.277 -1.053 -14.713 1.00 94.56 107 VAL A CA 1
ATOM 840 C C . VAL A 1 107 ? 6.911 -0.410 -14.937 1.00 94.56 107 VAL A C 1
ATOM 842 O O . VAL A 1 107 ? 5.890 -0.990 -14.574 1.00 94.56 107 VAL A O 1
ATOM 845 N N . LEU A 1 108 ? 6.870 0.765 -15.570 1.00 95.00 108 LEU A N 1
ATOM 846 C CA . LEU A 1 108 ? 5.613 1.468 -15.834 1.00 95.00 108 LEU A CA 1
ATOM 847 C C . LEU A 1 108 ? 4.692 0.680 -16.773 1.00 95.00 108 LEU A C 1
ATOM 849 O O . LEU A 1 108 ? 3.482 0.687 -16.563 1.00 95.00 108 LEU A O 1
ATOM 853 N N . ASP A 1 109 ? 5.231 -0.036 -17.759 1.00 95.50 109 ASP A N 1
ATOM 854 C CA . ASP A 1 109 ? 4.445 -0.886 -18.659 1.00 95.50 109 ASP A CA 1
ATOM 855 C C . ASP A 1 109 ? 3.760 -2.039 -17.925 1.00 95.50 109 ASP A C 1
ATOM 857 O O . ASP A 1 109 ? 2.592 -2.330 -18.192 1.00 95.50 109 ASP A O 1
ATOM 861 N N . VAL A 1 110 ? 4.453 -2.671 -16.974 1.00 97.00 110 VAL A N 1
ATOM 862 C CA . VAL A 1 110 ? 3.852 -3.699 -16.114 1.00 97.00 110 VAL A CA 1
ATOM 863 C C . VAL A 1 110 ? 2.795 -3.073 -15.203 1.00 97.00 110 VAL A C 1
ATOM 865 O O . VAL A 1 110 ? 1.655 -3.536 -15.166 1.00 97.00 110 VAL A O 1
ATOM 868 N N . LEU A 1 111 ? 3.131 -1.976 -14.518 1.00 96.25 111 LEU A N 1
ATOM 869 C CA . LEU A 1 111 ? 2.220 -1.317 -13.581 1.00 96.25 111 LEU A CA 1
ATOM 870 C C . LEU A 1 111 ? 0.926 -0.839 -14.251 1.00 96.25 111 LEU A C 1
ATOM 872 O O . LEU A 1 111 ? -0.144 -1.011 -13.673 1.00 96.25 111 LEU A O 1
ATOM 876 N N . ARG A 1 112 ? 0.980 -0.322 -15.486 1.00 95.00 112 ARG A N 1
ATOM 877 C CA . ARG A 1 112 ? -0.222 0.074 -16.247 1.00 95.00 112 ARG A CA 1
ATOM 878 C C . ARG A 1 112 ? -1.221 -1.072 -16.428 1.00 95.00 112 ARG A C 1
ATOM 880 O O . ARG A 1 112 ? -2.420 -0.814 -16.464 1.00 95.00 112 ARG A O 1
ATOM 887 N N . ARG A 1 113 ? -0.755 -2.325 -16.515 1.00 95.31 113 ARG A N 1
ATOM 888 C CA . ARG A 1 113 ? -1.624 -3.514 -16.609 1.00 95.31 113 ARG A CA 1
ATOM 889 C C . ARG A 1 113 ? -2.198 -3.943 -15.257 1.00 95.31 113 ARG A C 1
ATOM 891 O O . ARG A 1 113 ? -3.306 -4.474 -15.200 1.00 95.31 113 ARG A O 1
ATOM 898 N N . LEU A 1 114 ? -1.451 -3.726 -14.176 1.00 96.44 114 LEU A N 1
ATOM 899 C CA . LEU A 1 114 ? -1.828 -4.147 -12.822 1.00 96.44 114 LEU A CA 1
ATOM 900 C C . LEU A 1 114 ? -2.739 -3.131 -12.118 1.00 96.44 114 LEU A C 1
ATOM 902 O O . LEU A 1 114 ? -3.615 -3.517 -11.349 1.00 96.44 114 LEU A O 1
ATOM 906 N N . VAL A 1 115 ? -2.591 -1.836 -12.409 1.00 95.62 115 VAL A N 1
ATOM 907 C CA . VAL A 1 115 ? -3.353 -0.747 -11.767 1.00 95.62 115 VAL A CA 1
ATOM 908 C C . VAL A 1 115 ? -4.872 -0.933 -11.834 1.00 95.62 115 VAL A C 1
ATOM 910 O O . VAL A 1 115 ? -5.498 -0.835 -10.780 1.00 95.62 115 VAL A O 1
ATOM 913 N N . PRO A 1 116 ? -5.494 -1.274 -12.980 1.00 95.25 116 PRO A N 1
ATOM 914 C CA . PRO A 1 116 ? -6.939 -1.513 -13.019 1.00 95.25 116 PRO A CA 1
ATOM 915 C C . PRO A 1 116 ? -7.396 -2.662 -12.108 1.00 95.25 116 PRO A C 1
ATOM 917 O O . PRO A 1 116 ? -8.526 -2.673 -11.631 1.00 95.25 116 PRO A O 1
ATOM 920 N N . GLN A 1 117 ? -6.523 -3.639 -11.848 1.00 94.88 117 GLN A N 1
ATOM 921 C CA . GLN A 1 117 ? -6.820 -4.766 -10.959 1.00 94.88 117 GLN A CA 1
ATOM 922 C C . GLN A 1 117 ? -6.721 -4.362 -9.485 1.00 94.88 117 GLN A C 1
ATOM 924 O O . GLN A 1 117 ? -7.478 -4.872 -8.661 1.00 94.88 117 GLN A O 1
ATOM 929 N N . LEU A 1 118 ? -5.830 -3.415 -9.174 1.00 94.44 118 LEU A N 1
ATOM 930 C CA . LEU A 1 118 ? -5.692 -2.817 -7.847 1.00 94.44 118 LEU A CA 1
ATOM 931 C C . LEU A 1 118 ? -6.842 -1.866 -7.516 1.00 94.44 118 LEU A C 1
ATOM 933 O O . LEU A 1 118 ? -7.187 -1.749 -6.349 1.00 94.44 118 LEU A O 1
ATOM 937 N N . GLN A 1 119 ? -7.450 -1.207 -8.508 1.00 93.44 119 GLN A N 1
ATOM 938 C CA . GLN A 1 119 ? -8.543 -0.236 -8.334 1.00 93.44 119 GLN A CA 1
ATOM 939 C C . GLN A 1 119 ? -9.905 -0.893 -8.030 1.00 93.44 119 GLN A C 1
ATOM 941 O O . GLN A 1 119 ? -10.923 -0.607 -8.659 1.00 93.44 119 GLN A O 1
ATOM 946 N N . ARG A 1 120 ? -9.931 -1.806 -7.057 1.00 88.44 120 ARG A N 1
ATOM 947 C CA . ARG A 1 120 ? -11.131 -2.489 -6.555 1.00 88.44 120 ARG A CA 1
ATOM 948 C C . ARG A 1 120 ? -11.344 -2.143 -5.081 1.00 88.44 120 ARG A C 1
ATOM 950 O O . ARG A 1 120 ? -10.404 -1.749 -4.394 1.00 88.44 120 ARG A O 1
ATOM 957 N N . ASN A 1 121 ? -12.567 -2.314 -4.579 1.00 84.19 121 ASN A N 1
ATOM 958 C CA . ASN A 1 121 ? -12.903 -2.128 -3.158 1.00 84.19 121 ASN A CA 1
ATOM 959 C C . ASN A 1 121 ? -12.474 -0.754 -2.598 1.00 84.19 121 ASN A C 1
ATOM 961 O O . ASN A 1 121 ? -11.842 -0.680 -1.546 1.00 84.19 121 ASN A O 1
ATOM 965 N N . ASP A 1 122 ? -12.769 0.328 -3.326 1.00 88.25 122 ASP A N 1
ATOM 966 C CA . ASP A 1 122 ? -12.387 1.710 -2.974 1.00 88.25 122 ASP A CA 1
ATOM 967 C C . ASP A 1 122 ? -10.872 1.953 -2.861 1.00 88.25 122 ASP A C 1
ATOM 969 O O . ASP A 1 122 ? -10.418 2.897 -2.211 1.00 88.25 122 ASP A O 1
ATOM 973 N N . THR A 1 123 ? -10.068 1.100 -3.495 1.00 93.69 123 THR A N 1
ATOM 974 C CA . THR A 1 123 ? -8.625 1.302 -3.597 1.00 93.69 123 THR A CA 1
ATOM 975 C C . THR A 1 123 ? -8.319 2.287 -4.721 1.00 93.69 123 THR A C 1
ATOM 977 O O . THR A 1 123 ? -8.718 2.101 -5.871 1.00 93.69 123 THR A O 1
ATOM 980 N N . ARG A 1 124 ? -7.543 3.321 -4.409 1.00 94.06 124 ARG A N 1
ATOM 981 C CA . ARG A 1 124 ? -6.937 4.221 -5.388 1.00 94.06 124 ARG A CA 1
ATOM 982 C C . ARG A 1 124 ? -5.547 3.708 -5.735 1.00 94.06 124 ARG A C 1
ATOM 984 O O . ARG A 1 124 ? -4.720 3.567 -4.845 1.00 94.06 124 ARG A O 1
ATOM 991 N N . ALA A 1 125 ? -5.261 3.491 -7.014 1.00 95.19 125 ALA A N 1
ATOM 992 C CA . ALA A 1 125 ? -3.909 3.187 -7.479 1.00 95.19 125 ALA A CA 1
ATOM 993 C C . ALA A 1 125 ? -3.473 4.173 -8.569 1.00 95.19 125 ALA A C 1
ATOM 995 O O . ALA A 1 125 ? -4.249 4.445 -9.486 1.00 95.19 125 ALA A O 1
ATOM 996 N N . LEU A 1 126 ? -2.256 4.708 -8.446 1.00 92.62 126 LEU A N 1
ATOM 997 C CA . LEU A 1 126 ? -1.665 5.713 -9.331 1.00 92.62 126 LEU A CA 1
ATOM 998 C C . LEU A 1 126 ? -0.231 5.326 -9.710 1.00 92.62 126 LEU A C 1
ATOM 1000 O O . LEU A 1 126 ? 0.535 4.879 -8.861 1.00 92.62 126 LEU A O 1
ATOM 1004 N N . THR A 1 127 ? 0.163 5.563 -10.958 1.00 93.12 127 THR A N 1
ATOM 1005 C CA . THR A 1 127 ? 1.534 5.391 -11.469 1.00 93.12 127 THR A CA 1
ATOM 1006 C C . THR A 1 127 ? 2.234 6.725 -11.692 1.00 93.12 127 THR A C 1
ATOM 1008 O O . THR A 1 127 ? 1.588 7.777 -11.696 1.00 93.12 127 THR A O 1
ATOM 1011 N N . LYS A 1 128 ? 3.558 6.694 -11.882 1.00 88.81 128 LYS A N 1
ATOM 1012 C CA . LYS A 1 128 ? 4.372 7.894 -12.142 1.00 88.81 128 LYS A CA 1
ATOM 1013 C C . LYS A 1 128 ? 3.779 8.740 -13.273 1.00 88.81 128 LYS A C 1
ATOM 1015 O O . LYS A 1 128 ? 3.414 8.211 -14.322 1.00 88.81 128 LYS A O 1
ATOM 1020 N N . GLY A 1 129 ? 3.715 10.055 -13.060 1.00 84.38 129 GLY A N 1
ATOM 1021 C CA . GLY A 1 129 ? 3.213 11.024 -14.041 1.00 84.38 129 GLY A CA 1
ATOM 1022 C C . GLY A 1 129 ? 1.707 11.285 -13.964 1.00 84.38 129 GLY A C 1
ATOM 1023 O O . GLY A 1 129 ? 1.228 12.234 -14.580 1.00 84.38 129 GLY A O 1
ATOM 1024 N N . GLN A 1 130 ? 0.957 10.506 -13.179 1.00 87.31 130 GLN A N 1
ATOM 1025 C CA . GLN A 1 130 ? -0.413 10.864 -12.821 1.00 87.31 130 GLN A CA 1
ATOM 1026 C C . GLN A 1 130 ? -0.408 11.930 -11.718 1.00 87.31 130 GLN A C 1
ATOM 1028 O O . GLN A 1 130 ? 0.448 11.929 -10.830 1.00 87.31 130 GLN A O 1
ATOM 1033 N N . ARG A 1 131 ? -1.376 12.853 -11.772 1.00 82.94 131 ARG A N 1
ATOM 1034 C CA . ARG A 1 131 ? -1.524 13.920 -10.772 1.00 82.94 131 ARG A CA 1
ATOM 1035 C C . ARG A 1 131 ? -1.618 13.315 -9.366 1.00 82.94 131 ARG A C 1
ATOM 1037 O O . ARG A 1 131 ? -2.362 12.362 -9.157 1.00 82.94 131 ARG A O 1
ATOM 1044 N N . GLY A 1 132 ? -0.862 13.878 -8.423 1.00 76.00 132 GLY A N 1
ATOM 1045 C CA . GLY A 1 132 ? -0.827 13.406 -7.036 1.00 76.00 132 GLY A CA 1
ATOM 1046 C C . GLY A 1 132 ? 0.097 12.208 -6.781 1.00 76.00 132 GLY A C 1
ATOM 1047 O O . GLY A 1 132 ? 0.033 11.641 -5.692 1.00 76.00 132 GLY A O 1
ATOM 1048 N N . ASN A 1 133 ? 0.943 11.814 -7.749 1.00 83.69 133 ASN A N 1
ATOM 1049 C CA . ASN A 1 133 ? 1.942 10.760 -7.567 1.00 83.69 133 ASN A CA 1
ATOM 1050 C C . ASN A 1 133 ? 3.284 11.042 -8.284 1.00 83.69 133 ASN A C 1
ATOM 1052 O O . ASN A 1 133 ? 3.375 11.024 -9.514 1.00 83.69 133 ASN A O 1
ATOM 1056 N N . GLY A 1 134 ? 4.356 11.214 -7.501 1.00 79.94 134 GLY A N 1
ATOM 1057 C CA . GLY A 1 134 ? 5.740 11.304 -7.996 1.00 79.94 134 GLY A CA 1
ATOM 1058 C C . GLY A 1 134 ? 6.489 9.964 -8.083 1.00 79.94 134 GLY A C 1
ATOM 1059 O O . GLY A 1 134 ? 7.604 9.911 -8.595 1.00 79.94 134 GLY A O 1
ATOM 1060 N N . SER A 1 135 ? 5.893 8.881 -7.589 1.00 86.75 135 SER A N 1
ATOM 1061 C CA . SER A 1 135 ? 6.524 7.561 -7.443 1.00 86.75 135 SER A CA 1
ATOM 1062 C C . SER A 1 135 ? 6.151 6.596 -8.553 1.00 86.75 135 SER A C 1
ATOM 1064 O O . SER A 1 135 ? 5.249 6.873 -9.341 1.00 86.75 135 SER A O 1
ATOM 1066 N N . LEU A 1 136 ? 6.822 5.439 -8.618 1.00 90.94 136 LEU A N 1
ATOM 1067 C CA . LEU A 1 136 ? 6.499 4.406 -9.607 1.00 90.94 136 LEU A CA 1
ATOM 1068 C C . LEU A 1 136 ? 5.051 3.938 -9.446 1.00 90.94 136 LEU A C 1
ATOM 1070 O O . LEU A 1 136 ? 4.312 3.918 -10.430 1.00 90.94 136 LEU A O 1
ATOM 1074 N N . LEU A 1 137 ? 4.650 3.648 -8.206 1.00 93.31 137 LEU A N 1
ATOM 1075 C CA . LEU A 1 137 ? 3.297 3.245 -7.835 1.00 93.31 137 LEU A CA 1
ATOM 1076 C C . LEU A 1 137 ? 2.914 3.825 -6.472 1.00 93.31 137 LEU A C 1
ATOM 1078 O O . LEU A 1 137 ? 3.721 3.825 -5.545 1.00 93.31 137 LEU A O 1
ATOM 1082 N N . ILE A 1 138 ? 1.656 4.224 -6.341 1.00 92.50 138 ILE A N 1
ATOM 1083 C CA . ILE A 1 138 ? 0.960 4.447 -5.076 1.00 92.50 138 ILE A CA 1
ATOM 1084 C C . ILE A 1 138 ? -0.334 3.640 -5.107 1.00 92.50 138 ILE A C 1
ATOM 1086 O O . ILE A 1 138 ? -1.076 3.724 -6.080 1.00 92.50 138 ILE A O 1
ATOM 1090 N N . VAL A 1 139 ? -0.610 2.891 -4.045 1.00 94.56 139 VAL A N 1
ATOM 1091 C CA . VAL A 1 139 ? -1.862 2.170 -3.800 1.00 94.56 139 VAL A CA 1
ATOM 1092 C C . VAL A 1 139 ? -2.377 2.596 -2.434 1.00 94.56 139 VAL A C 1
ATOM 1094 O O . VAL A 1 139 ? -1.662 2.487 -1.445 1.00 94.56 139 VAL A O 1
ATOM 1097 N N . GLN A 1 140 ? -3.595 3.117 -2.374 1.00 93.25 140 GLN A N 1
ATOM 1098 C CA . GLN A 1 140 ? -4.181 3.693 -1.173 1.00 93.25 140 GLN A CA 1
ATOM 1099 C C . GLN A 1 140 ? -5.591 3.172 -0.963 1.00 93.25 140 GLN A C 1
ATOM 1101 O O . GLN A 1 140 ? -6.370 3.070 -1.907 1.00 93.25 140 GLN A O 1
ATOM 1106 N N . ARG A 1 141 ? -5.955 2.948 0.294 1.00 93.06 141 ARG A N 1
ATOM 1107 C CA . ARG A 1 141 ? -7.345 2.762 0.712 1.00 93.06 141 ARG A CA 1
ATOM 1108 C C . ARG A 1 141 ? -7.542 3.464 2.042 1.00 93.06 141 ARG A C 1
ATOM 1110 O O . ARG A 1 141 ? -6.659 3.409 2.893 1.00 93.06 141 ARG A O 1
ATOM 1117 N N . SER A 1 142 ? -8.693 4.098 2.242 1.00 90.88 142 SER A N 1
ATOM 1118 C CA . SER A 1 142 ? -9.014 4.686 3.544 1.00 90.88 142 SER A CA 1
ATOM 1119 C C . SER A 1 142 ? -8.900 3.628 4.645 1.00 90.88 142 SER A C 1
ATOM 1121 O O .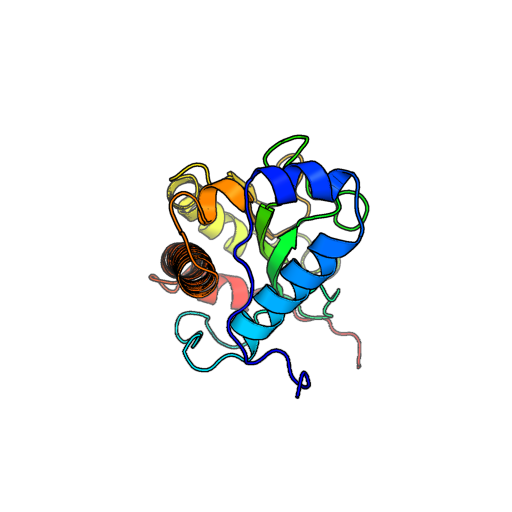 SER A 1 142 ? -9.485 2.547 4.537 1.00 90.88 142 SER A O 1
ATOM 1123 N N . LEU A 1 143 ? -8.170 3.939 5.716 1.00 90.19 143 LEU A N 1
ATOM 1124 C CA . LEU A 1 143 ? -7.999 3.048 6.860 1.00 90.19 143 LEU A CA 1
ATOM 1125 C C . LEU A 1 143 ? -9.355 2.693 7.472 1.00 90.19 143 LEU A C 1
ATOM 1127 O O . LEU A 1 143 ? -9.592 1.529 7.770 1.00 90.19 143 LEU A O 1
ATOM 1131 N N . ALA A 1 144 ? -10.260 3.673 7.577 1.00 88.88 144 ALA A N 1
ATOM 1132 C CA . ALA A 1 144 ? -11.619 3.472 8.077 1.00 88.88 144 ALA A CA 1
ATOM 1133 C C . ALA A 1 144 ? -12.378 2.404 7.275 1.00 88.88 144 ALA A C 1
ATOM 1135 O O . ALA A 1 144 ? -13.076 1.581 7.858 1.00 88.88 144 ALA A O 1
ATOM 1136 N N . ARG A 1 145 ? -12.205 2.395 5.947 1.00 90.56 145 ARG A N 1
ATOM 1137 C CA . ARG A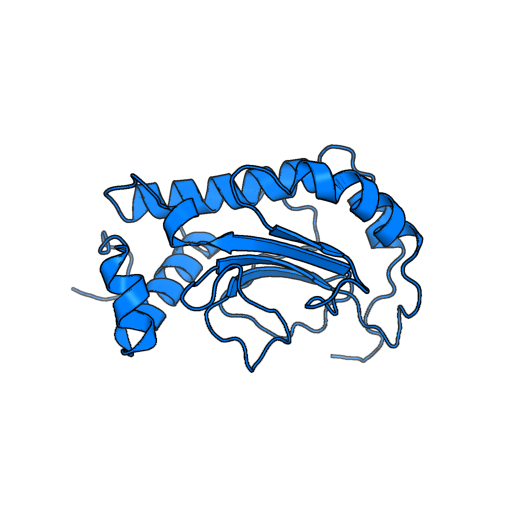 1 145 ? -12.791 1.384 5.056 1.00 90.56 145 ARG A CA 1
ATOM 1138 C C . ARG A 1 145 ? -12.092 0.036 5.165 1.00 90.56 145 ARG A C 1
ATOM 1140 O O . ARG A 1 145 ? -12.755 -0.992 5.107 1.00 90.56 145 ARG A O 1
ATOM 1147 N N . ALA A 1 146 ? -10.772 0.023 5.334 1.00 90.75 146 ALA A N 1
ATOM 1148 C CA . ALA A 1 146 ? -10.008 -1.214 5.477 1.00 90.75 146 ALA A CA 1
ATOM 1149 C C . ALA A 1 146 ? -10.367 -1.993 6.757 1.00 90.75 146 ALA A C 1
ATOM 1151 O O . ALA A 1 146 ? -10.288 -3.217 6.761 1.00 90.75 146 ALA A O 1
ATOM 1152 N N . ILE A 1 147 ? -10.776 -1.298 7.824 1.00 91.75 147 ILE A N 1
ATOM 1153 C CA . ILE A 1 147 ? -11.117 -1.896 9.127 1.00 91.75 147 ILE A CA 1
ATOM 1154 C C . ILE A 1 147 ? -12.622 -1.897 9.431 1.00 91.75 147 ILE A C 1
ATOM 1156 O O . ILE A 1 147 ? -13.031 -2.165 10.562 1.00 91.75 147 ILE A O 1
ATOM 1160 N N . GLU A 1 148 ? -13.455 -1.575 8.442 1.00 89.81 148 GLU A N 1
ATOM 1161 C CA . GLU A 1 148 ? -14.904 -1.509 8.611 1.00 89.81 148 GLU A CA 1
ATOM 1162 C C . GLU A 1 148 ? -15.461 -2.865 9.089 1.00 89.81 148 GLU A C 1
ATOM 1164 O O . GLU A 1 148 ? -15.056 -3.935 8.626 1.00 89.81 148 GLU A O 1
ATOM 1169 N N . GLY A 1 149 ? -16.359 -2.824 10.077 1.00 89.56 149 GLY A N 1
ATOM 1170 C CA . GLY A 1 149 ? -16.967 -4.020 10.670 1.00 89.56 149 GLY A CA 1
ATOM 1171 C C . GLY A 1 149 ? -16.065 -4.846 11.599 1.00 89.56 149 GLY A C 1
ATOM 1172 O O . GLY A 1 149 ? -16.529 -5.857 12.116 1.00 89.56 149 GLY A O 1
ATOM 1173 N N . GLN A 1 150 ? -14.813 -4.441 11.844 1.00 93.38 150 GLN A N 1
ATOM 1174 C CA . GLN A 1 150 ? -13.897 -5.155 12.742 1.00 93.38 150 GLN A CA 1
ATOM 1175 C C . GLN A 1 150 ? -13.988 -4.592 14.170 1.00 93.38 150 GLN A C 1
ATOM 1177 O O . GLN A 1 150 ? -13.700 -3.412 14.400 1.00 93.38 150 GLN A O 1
ATOM 1182 N N . GLY A 1 151 ? -14.391 -5.428 15.131 1.00 87.12 151 GLY A N 1
ATOM 1183 C CA . GLY A 1 151 ? -14.723 -5.013 16.498 1.00 87.12 151 GLY A CA 1
ATOM 1184 C C . GLY A 1 151 ? -13.534 -4.969 17.459 1.00 87.12 151 GLY A C 1
ATOM 1185 O O . GLY A 1 151 ? -13.597 -4.307 18.496 1.00 87.12 151 GLY A O 1
ATOM 1186 N N . THR A 1 152 ? -12.438 -5.649 17.125 1.00 89.38 152 THR A N 1
ATOM 1187 C CA . THR A 1 152 ? -11.250 -5.766 17.981 1.00 89.38 152 THR A CA 1
ATOM 1188 C C . THR A 1 152 ? -9.971 -5.324 17.273 1.00 89.38 152 THR A C 1
ATOM 1190 O O . THR A 1 152 ? -9.858 -5.403 16.055 1.00 89.38 152 THR A O 1
ATOM 1193 N N . GLU A 1 153 ? -8.952 -4.911 18.038 1.00 89.31 153 GLU A N 1
ATOM 1194 C CA . GLU A 1 153 ? -7.630 -4.569 17.480 1.00 89.31 153 GLU A CA 1
ATOM 1195 C C . GLU A 1 153 ? -7.039 -5.712 16.642 1.00 89.31 153 GLU A C 1
ATOM 1197 O O . GLU A 1 153 ? -6.430 -5.464 15.606 1.00 89.31 153 GLU A O 1
ATOM 1202 N N . ARG A 1 154 ? -7.236 -6.964 17.065 1.00 89.50 154 ARG A N 1
ATOM 1203 C CA . ARG A 1 154 ? -6.744 -8.130 16.328 1.00 89.50 154 ARG A CA 1
ATOM 1204 C C . ARG A 1 154 ? -7.419 -8.260 14.965 1.00 89.50 154 ARG A C 1
ATOM 1206 O O . ARG A 1 154 ? -6.723 -8.362 13.966 1.00 89.50 154 ARG A O 1
ATOM 1213 N N . GLU A 1 155 ? -8.746 -8.200 14.924 1.00 91.62 155 GLU A N 1
ATOM 1214 C CA . GLU A 1 155 ? -9.504 -8.267 13.667 1.00 91.62 155 GLU A CA 1
ATOM 1215 C C . GLU A 1 155 ? -9.136 -7.117 12.721 1.00 91.62 155 GLU A C 1
ATOM 1217 O O . GLU A 1 155 ? -9.026 -7.313 11.513 1.00 91.62 155 GLU A O 1
ATOM 1222 N N . GLN A 1 156 ? -8.877 -5.923 13.264 1.00 93.25 156 GLN A N 1
ATOM 1223 C CA . GLN A 1 156 ? -8.412 -4.779 12.480 1.00 93.25 156 GLN A CA 1
ATOM 1224 C C . GLN A 1 156 ? -7.017 -5.008 11.889 1.00 93.25 156 GLN A C 1
ATOM 1226 O O . GLN A 1 156 ? -6.803 -4.728 10.711 1.00 93.25 156 GLN A O 1
ATOM 1231 N N . LEU A 1 157 ? -6.076 -5.544 12.674 1.00 91.19 157 LEU A N 1
ATOM 1232 C CA . LEU A 1 157 ? -4.742 -5.913 12.188 1.00 91.19 157 LEU A CA 1
ATOM 1233 C C . LEU A 1 157 ? -4.821 -6.999 11.108 1.00 91.19 157 LEU A C 1
ATOM 1235 O O . LEU A 1 157 ? -4.170 -6.865 10.073 1.00 91.19 157 LEU A O 1
ATOM 1239 N N . ASP A 1 158 ? -5.665 -8.013 11.303 1.00 91.06 158 ASP A N 1
ATOM 1240 C CA . ASP A 1 158 ? -5.888 -9.088 10.332 1.00 91.06 158 ASP A CA 1
ATOM 1241 C C . ASP A 1 158 ? -6.510 -8.552 9.029 1.00 91.06 158 ASP A C 1
ATOM 1243 O O . ASP A 1 158 ? -6.159 -8.996 7.932 1.00 91.06 158 ASP A O 1
ATOM 1247 N N . ALA A 1 159 ? -7.420 -7.577 9.115 1.00 93.12 159 ALA A N 1
ATOM 1248 C CA . ALA A 1 159 ? -8.005 -6.918 7.949 1.00 93.12 159 ALA A CA 1
ATOM 1249 C C . ALA A 1 159 ? -6.975 -6.067 7.186 1.00 93.12 159 ALA A C 1
ATOM 1251 O O . ALA A 1 159 ? -6.895 -6.153 5.959 1.00 93.12 159 ALA A O 1
ATOM 1252 N N . ILE A 1 160 ? -6.135 -5.308 7.898 1.00 92.12 160 ILE A N 1
ATOM 1253 C CA . ILE A 1 160 ? -5.045 -4.523 7.298 1.00 92.12 160 ILE A CA 1
ATOM 1254 C C . ILE A 1 160 ? -4.026 -5.445 6.617 1.00 92.12 160 ILE A C 1
ATOM 1256 O O . ILE A 1 160 ? -3.664 -5.213 5.463 1.00 92.12 160 ILE A O 1
ATOM 1260 N N . HIS A 1 161 ? -3.589 -6.512 7.293 1.00 90.75 161 HIS A N 1
ATOM 1261 C CA . HIS A 1 161 ? -2.644 -7.485 6.735 1.00 90.75 161 HIS A CA 1
ATOM 1262 C C . HIS A 1 161 ? -3.200 -8.145 5.472 1.00 90.75 161 HIS A C 1
ATOM 1264 O O . HIS A 1 161 ? -2.520 -8.188 4.446 1.00 90.75 161 HIS A O 1
ATOM 1270 N N . ARG A 1 162 ? -4.470 -8.566 5.501 1.00 92.12 162 ARG A N 1
ATOM 1271 C CA . ARG A 1 162 ? -5.163 -9.134 4.338 1.00 92.12 162 ARG A CA 1
ATOM 1272 C C . ARG A 1 162 ? -5.227 -8.156 3.171 1.00 92.12 162 ARG A C 1
ATOM 1274 O O . ARG A 1 162 ? -4.917 -8.550 2.051 1.00 92.12 162 ARG A O 1
ATOM 1281 N N . GLN A 1 163 ? -5.552 -6.889 3.429 1.00 94.06 163 GLN A N 1
ATOM 1282 C CA . GLN A 1 163 ? -5.587 -5.864 2.389 1.00 94.06 163 GLN A CA 1
ATOM 1283 C C . GLN A 1 163 ? -4.221 -5.693 1.710 1.00 94.06 163 GLN A C 1
ATOM 1285 O O . GLN A 1 163 ? -4.141 -5.629 0.483 1.00 94.06 163 GLN A O 1
ATOM 1290 N N . ILE A 1 164 ? -3.140 -5.649 2.495 1.00 91.62 164 ILE A N 1
ATOM 1291 C CA . ILE A 1 164 ? -1.775 -5.538 1.964 1.00 91.62 164 ILE A CA 1
ATOM 1292 C C . ILE A 1 164 ? -1.412 -6.794 1.167 1.00 91.62 164 ILE A C 1
ATOM 1294 O O . ILE A 1 164 ? -0.845 -6.695 0.077 1.00 91.62 164 ILE A O 1
ATOM 1298 N N . LYS A 1 165 ? -1.766 -7.977 1.678 1.00 91.12 165 LYS A N 1
ATOM 1299 C CA . LYS A 1 165 ? -1.543 -9.255 0.999 1.00 91.12 165 LYS A CA 1
ATOM 1300 C C . LYS A 1 165 ? -2.241 -9.307 -0.359 1.00 91.12 165 LYS A C 1
ATOM 1302 O O . LYS A 1 165 ? -1.636 -9.767 -1.321 1.00 91.12 165 LYS A O 1
ATOM 1307 N N . GLU A 1 166 ? -3.474 -8.818 -0.462 1.00 93.62 166 GLU A N 1
ATOM 1308 C CA . GLU A 1 166 ? -4.216 -8.738 -1.728 1.00 93.62 166 GLU A CA 1
ATOM 1309 C C . GLU A 1 166 ? -3.521 -7.831 -2.751 1.00 93.62 166 GLU A C 1
ATOM 1311 O O . GLU A 1 166 ? -3.380 -8.204 -3.921 1.00 93.62 166 GLU A O 1
ATOM 1316 N N . TRP A 1 167 ? -3.027 -6.667 -2.316 1.00 94.88 167 TRP A N 1
ATOM 1317 C CA . TRP A 1 167 ? -2.240 -5.791 -3.183 1.00 94.88 167 TRP A CA 1
ATOM 1318 C C . TRP A 1 167 ? -0.959 -6.477 -3.654 1.00 94.88 167 TRP A C 1
ATOM 1320 O O . TRP A 1 167 ? -0.674 -6.480 -4.848 1.00 94.88 167 TRP A O 1
ATOM 1330 N N . CYS A 1 168 ? -0.217 -7.116 -2.749 1.00 92.00 168 CYS A N 1
ATOM 1331 C CA . CYS A 1 168 ? 1.027 -7.805 -3.091 1.00 92.00 168 CYS A CA 1
ATOM 1332 C C . CYS A 1 168 ? 0.789 -8.999 -4.022 1.00 92.00 168 CYS A C 1
ATOM 1334 O O . CYS A 1 168 ? 1.531 -9.183 -4.981 1.00 92.00 168 CYS A O 1
ATOM 1336 N N . ALA A 1 169 ? -0.272 -9.776 -3.799 1.00 92.44 169 ALA A N 1
ATOM 1337 C CA . ALA A 1 169 ? -0.651 -10.865 -4.691 1.00 92.44 169 ALA A CA 1
ATOM 1338 C C . ALA A 1 169 ? -0.976 -10.343 -6.098 1.00 92.44 169 ALA A C 1
ATOM 1340 O O . ALA A 1 169 ? -0.515 -10.907 -7.088 1.00 92.44 169 ALA A O 1
ATOM 1341 N N . THR A 1 170 ? -1.700 -9.226 -6.196 1.00 94.94 170 THR A N 1
ATOM 1342 C CA . THR A 1 170 ? -1.967 -8.571 -7.486 1.00 94.94 170 THR A CA 1
ATOM 1343 C C . THR A 1 170 ? -0.673 -8.095 -8.148 1.00 94.94 170 THR A C 1
ATOM 1345 O O . THR A 1 170 ? -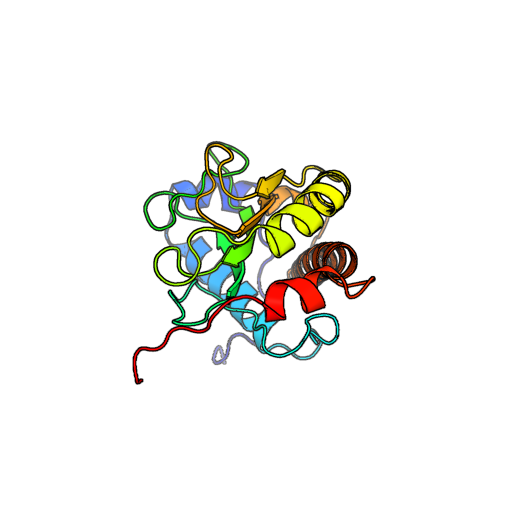0.522 -8.216 -9.356 1.00 94.94 170 THR A O 1
ATOM 1348 N N . LEU A 1 171 ? 0.273 -7.575 -7.364 1.00 94.38 171 LEU A N 1
ATOM 1349 C CA . LEU A 1 171 ? 1.520 -7.004 -7.867 1.00 94.38 171 LEU A CA 1
ATOM 1350 C C . LEU A 1 171 ? 2.554 -8.045 -8.314 1.00 94.38 171 LEU A C 1
ATOM 1352 O O . LEU A 1 171 ? 3.285 -7.788 -9.265 1.00 94.38 171 LEU A O 1
ATOM 1356 N N . PHE A 1 172 ? 2.639 -9.185 -7.627 1.00 92.12 172 PHE A N 1
ATOM 1357 C CA . PHE A 1 172 ? 3.780 -10.100 -7.749 1.00 92.12 172 PHE A CA 1
ATOM 1358 C C . PHE A 1 172 ? 3.421 -11.536 -8.144 1.00 92.12 172 PHE A C 1
ATOM 1360 O O . PHE A 1 172 ? 4.331 -12.331 -8.365 1.00 92.12 172 PHE A O 1
ATOM 1367 N N . SER A 1 173 ? 2.137 -11.895 -8.267 1.00 90.38 173 SER A N 1
ATOM 1368 C CA . SER A 1 173 ? 1.729 -13.285 -8.557 1.00 90.38 173 SER A CA 1
ATOM 1369 C C . SER A 1 173 ? 2.262 -13.852 -9.876 1.00 90.38 173 SER A C 1
ATOM 1371 O O . SER A 1 173 ? 2.463 -15.060 -9.964 1.00 90.38 173 SER A O 1
ATOM 1373 N N . ASP A 1 174 ? 2.512 -13.010 -10.882 1.00 90.44 174 ASP A N 1
ATOM 1374 C CA . ASP A 1 174 ? 3.032 -13.422 -12.193 1.00 90.44 174 ASP A CA 1
ATOM 1375 C C . ASP A 1 174 ? 4.551 -13.210 -12.358 1.00 90.44 174 ASP A C 1
ATOM 1377 O O . ASP A 1 174 ? 5.112 -13.523 -13.410 1.00 90.44 174 ASP A O 1
ATOM 1381 N N . GLY A 1 175 ? 5.220 -12.655 -11.340 1.00 90.69 175 GLY A N 1
ATOM 1382 C CA . GLY A 1 175 ? 6.649 -12.335 -11.344 1.00 90.69 175 GLY A CA 1
ATOM 1383 C C . GLY A 1 175 ? 7.086 -11.228 -12.318 1.00 90.69 175 GLY A C 1
ATOM 1384 O O . GLY A 1 175 ? 8.259 -10.846 -12.307 1.00 90.69 175 GLY A O 1
ATOM 1385 N N . GLN A 1 176 ? 6.194 -10.666 -13.143 1.00 94.81 176 GLN A N 1
ATOM 1386 C CA . GLN A 1 176 ? 6.571 -9.687 -14.169 1.00 94.81 176 GLN A CA 1
ATOM 1387 C C . GLN A 1 176 ? 7.046 -8.376 -13.555 1.00 94.81 176 GLN A C 1
ATOM 1389 O O . GLN A 1 176 ? 8.027 -7.789 -14.017 1.00 94.81 176 GLN A O 1
ATOM 1394 N N . LEU A 1 177 ? 6.367 -7.918 -12.500 1.00 93.56 177 LEU A N 1
ATOM 1395 C CA . LEU A 1 177 ? 6.762 -6.696 -11.811 1.00 93.56 177 LEU A CA 1
ATOM 1396 C C . LEU A 1 177 ? 8.103 -6.873 -11.105 1.00 93.56 177 LEU A C 1
ATOM 1398 O O . LEU A 1 177 ? 8.938 -5.977 -11.163 1.00 93.56 177 LEU A O 1
ATOM 1402 N N . GLU A 1 178 ? 8.339 -8.029 -10.483 1.00 90.44 178 GLU A N 1
ATOM 1403 C CA . GLU A 1 178 ? 9.626 -8.323 -9.854 1.00 90.44 178 GLU A CA 1
ATOM 1404 C C . GLU A 1 178 ? 10.757 -8.306 -10.891 1.00 90.44 178 GLU A C 1
ATOM 1406 O O . GLU A 1 178 ? 11.776 -7.649 -10.679 1.00 90.44 178 GLU A O 1
ATOM 1411 N N . ALA A 1 179 ? 10.558 -8.958 -12.040 1.00 90.56 179 ALA A N 1
ATOM 1412 C CA . ALA A 1 179 ? 11.525 -8.959 -13.132 1.00 90.56 179 ALA A CA 1
ATOM 1413 C C . ALA A 1 179 ? 11.807 -7.543 -13.661 1.00 90.56 179 ALA A C 1
ATOM 1415 O O . ALA A 1 179 ? 12.965 -7.189 -13.877 1.00 90.56 179 ALA A O 1
ATOM 1416 N N . ALA A 1 180 ? 10.773 -6.712 -13.819 1.00 92.56 180 ALA A N 1
ATOM 1417 C CA . ALA A 1 180 ? 10.935 -5.327 -14.249 1.00 92.56 180 ALA A CA 1
ATOM 1418 C C . ALA A 1 180 ? 11.648 -4.469 -13.192 1.00 92.56 180 ALA A C 1
ATOM 1420 O O . ALA A 1 180 ? 12.501 -3.655 -13.528 1.00 92.56 180 ALA A O 1
ATOM 1421 N N . LEU A 1 181 ? 11.352 -4.656 -11.904 1.00 89.25 181 LEU A N 1
ATOM 1422 C CA . LEU A 1 181 ? 12.003 -3.901 -10.831 1.00 89.25 181 LEU A CA 1
ATOM 1423 C C . LEU A 1 181 ? 13.501 -4.213 -10.720 1.00 89.25 181 LEU A C 1
ATOM 1425 O O . LEU A 1 181 ? 14.268 -3.335 -10.336 1.00 89.25 181 LEU A O 1
ATOM 1429 N N . ARG A 1 182 ? 13.954 -5.402 -11.139 1.00 87.38 182 ARG A N 1
ATOM 1430 C CA . ARG A 1 182 ? 15.390 -5.729 -11.229 1.00 87.38 182 ARG A CA 1
ATOM 1431 C C . ARG A 1 182 ? 16.153 -4.875 -12.249 1.00 87.38 182 ARG A C 1
ATOM 1433 O O . ARG A 1 182 ? 17.378 -4.851 -12.200 1.00 87.38 182 ARG A O 1
ATOM 1440 N N . THR A 1 183 ? 15.468 -4.172 -13.156 1.00 87.12 183 THR A N 1
ATOM 1441 C CA . THR A 1 183 ? 16.118 -3.238 -14.092 1.00 87.12 183 THR A CA 1
ATOM 1442 C C . THR A 1 183 ? 16.353 -1.854 -13.486 1.00 87.12 183 THR A C 1
ATOM 1444 O O . THR A 1 183 ? 16.964 -1.009 -14.137 1.00 87.12 183 THR A O 1
ATOM 1447 N N . ILE A 1 184 ? 15.835 -1.583 -12.283 1.00 87.31 184 ILE A N 1
ATOM 1448 C CA . ILE A 1 184 ? 16.033 -0.311 -11.587 1.00 87.31 184 ILE A CA 1
ATOM 1449 C C . ILE A 1 184 ? 17.442 -0.266 -10.999 1.00 87.31 184 ILE A C 1
ATOM 1451 O O . ILE A 1 184 ? 17.880 -1.185 -10.310 1.00 87.31 184 ILE A O 1
ATOM 1455 N N . GLN A 1 185 ? 18.147 0.832 -11.259 1.00 81.12 185 GLN A N 1
ATOM 1456 C CA . GLN A 1 185 ? 19.479 1.061 -10.722 1.00 81.12 185 GLN A CA 1
ATOM 1457 C C . GLN A 1 185 ? 19.409 1.407 -9.225 1.00 81.12 185 GLN A C 1
ATOM 1459 O O . GLN A 1 185 ? 18.608 2.278 -8.840 1.00 81.12 185 GLN A O 1
ATOM 1464 N N . PRO A 1 186 ? 20.256 0.776 -8.389 1.00 72.88 186 PRO A N 1
ATOM 1465 C CA . PRO A 1 186 ? 20.367 1.110 -6.976 1.00 72.88 186 PRO A CA 1
ATOM 1466 C C . PRO A 1 186 ? 20.973 2.502 -6.777 1.00 72.88 186 PRO A C 1
ATOM 1468 O O . PRO A 1 186 ? 21.593 3.074 -7.675 1.00 72.88 186 PRO A O 1
ATOM 1471 N N . ASP A 1 187 ? 20.793 3.057 -5.579 1.00 67.81 187 ASP A N 1
ATOM 1472 C CA . ASP A 1 187 ? 21.499 4.272 -5.181 1.00 67.81 187 ASP A CA 1
ATOM 1473 C C . ASP A 1 187 ? 23.001 3.981 -5.081 1.00 67.81 187 ASP A C 1
ATOM 1475 O O . ASP A 1 187 ? 23.423 3.107 -4.330 1.00 67.81 187 ASP A O 1
ATOM 1479 N N . SER A 1 188 ? 23.811 4.699 -5.852 1.00 58.94 188 SER A N 1
ATOM 1480 C CA . SER A 1 188 ? 25.262 4.497 -5.934 1.00 58.94 188 SER A CA 1
ATOM 1481 C C . SER A 1 188 ? 26.056 5.286 -4.885 1.00 58.94 188 SER A C 1
ATOM 1483 O O . SER A 1 188 ? 27.286 5.251 -4.892 1.00 58.94 188 SER A O 1
ATOM 1485 N N . ARG A 1 189 ? 25.388 5.998 -3.965 1.00 54.34 189 ARG A N 1
ATOM 1486 C CA . ARG A 1 189 ? 26.063 6.683 -2.854 1.00 54.34 189 ARG A CA 1
ATOM 1487 C C . ARG A 1 189 ? 26.501 5.664 -1.790 1.00 54.34 189 ARG A C 1
ATOM 1489 O O . ARG A 1 189 ? 25.672 4.853 -1.378 1.00 54.34 189 ARG A O 1
ATOM 1496 N N . PRO A 1 190 ? 27.765 5.701 -1.324 1.00 42.00 190 PRO A N 1
ATOM 1497 C CA . PRO A 1 190 ? 28.193 4.858 -0.214 1.00 42.00 190 PRO A CA 1
ATOM 1498 C C . PRO A 1 190 ? 27.377 5.172 1.060 1.00 42.00 190 PRO A C 1
ATOM 1500 O O . PRO A 1 190 ? 26.851 6.286 1.179 1.00 42.00 190 PRO A O 1
ATOM 1503 N N . PRO A 1 191 ? 27.225 4.190 1.972 1.00 50.56 191 PRO A N 1
ATOM 1504 C CA . PRO A 1 191 ? 26.493 4.353 3.229 1.00 50.56 191 PRO A CA 1
ATOM 1505 C C . PRO A 1 191 ? 27.005 5.527 4.072 1.00 50.56 191 PRO A C 1
ATOM 1507 O O . PRO A 1 191 ? 28.238 5.725 4.133 1.00 50.56 191 PRO A O 1
#

Foldseek 3Di:
DPPDLPDFDADDDPVNLQCVVVDDVVVVVQQSLLCCCQPNPPNDDPLDDPPEDEDPPDDPDQWAFYKYWGKADDCPPPLADALDPRFIKGKIFTAGDCVQCVDLPQLLVLCVVLQVVLPPQSKHKDADPPRRDPGRIMIIDGLCSLCPPPRGSVSSSVSSSVNVSSSSCSQPVVPSNVVSSVVTDGRPDDD